Protein AF-A0A9J6C4V5-F1 (afdb_monomer)

Foldseek 3Di:
DDDDDDDDPVVPPVVPPPPPPPPPPCDDQDAPQVVVLVCVLQVPPVLVVLCCVLVVVLFDQADPVSLVSNLVNVVSSVVSVCVNCVPHHDPVVCVVVCVVCVVVVVVNCCCVPPVVSVVVCNVCSVVCVVCSVVSSVQSVVVVVVVVCVSVDDPVRCVPDVDDDNPDGDD

Organism: Polypedilum vanderplanki (NCBI:txid319348)

Solvent-accessible surface area (backbone atoms only — not comparable to full-atom values): 10507 Å² total; per-residue (Å²): 137,90,79,85,81,78,77,74,80,66,77,74,62,69,81,70,78,68,84,74,70,76,82,75,76,88,70,82,87,60,70,98,39,71,66,61,49,53,55,62,66,36,61,52,68,68,51,34,50,47,36,48,55,48,62,67,61,48,61,77,68,68,49,71,69,43,43,54,50,41,41,58,44,48,54,50,51,50,51,47,48,50,58,46,44,70,75,63,45,55,74,68,59,46,57,60,52,45,66,71,49,45,64,57,52,54,50,49,52,36,55,68,70,33,68,69,53,34,52,52,49,57,71,49,38,73,66,48,67,80,44,45,64,62,49,33,52,42,52,52,51,50,50,53,54,53,55,53,59,69,70,51,50,79,81,60,55,76,78,66,83,77,87,84,87,86,82,79,83,128

Sequence (170 aa):
MHNKFIAPIWISFISVLTQGLGEKTNIEIVCGHADKLFERCFSNSDLHNASKIYLSQRKIPYNNEDIVGHCRVFERGLQCYNEYTETCMGAMDKRLINGEVEPAKNFYSMLCKDDKFKEDYLTHRNCFRHIEKDFEECTKHYQQVIESEFTRTEREKKSNINVQYMHFCW

Structure (mmCIF, N/CA/C/O backbone):
data_AF-A0A9J6C4V5-F1
#
_entry.id   AF-A0A9J6C4V5-F1
#
loop_
_atom_site.group_PDB
_atom_site.id
_atom_site.type_symbol
_atom_site.label_atom_id
_atom_site.label_alt_id
_atom_site.label_comp_id
_atom_site.label_asym_id
_atom_site.label_entity_id
_atom_site.label_seq_id
_atom_site.pdbx_PDB_ins_code
_atom_site.Cartn_x
_atom_site.Cartn_y
_atom_site.Cartn_z
_atom_site.occupancy
_atom_site.B_iso_or_equiv
_atom_site.auth_seq_id
_atom_site.auth_comp_id
_atom_site.auth_asym_id
_atom_site.auth_atom_id
_atom_site.pdbx_PDB_model_num
ATOM 1 N N . MET A 1 1 ? -53.223 -24.743 -42.467 1.00 37.06 1 MET A N 1
ATOM 2 C CA . MET A 1 1 ? -52.311 -25.351 -41.477 1.00 37.06 1 MET A CA 1
ATOM 3 C C . MET A 1 1 ? -51.413 -24.253 -40.938 1.00 37.06 1 MET A C 1
ATOM 5 O O . MET A 1 1 ? -50.545 -23.766 -41.647 1.00 37.06 1 MET A O 1
ATOM 9 N N . HIS A 1 2 ? -51.731 -23.777 -39.737 1.00 33.00 2 HIS A N 1
ATOM 10 C CA . HIS A 1 2 ? -50.945 -22.794 -39.000 1.00 33.00 2 HIS A CA 1
ATOM 11 C C . HIS A 1 2 ? -49.715 -23.479 -38.405 1.00 33.00 2 HIS A C 1
ATOM 13 O O . HIS A 1 2 ? -49.880 -24.467 -37.700 1.00 33.00 2 HIS A O 1
ATOM 19 N N . ASN A 1 3 ? -48.524 -22.915 -38.601 1.00 30.69 3 ASN A N 1
ATOM 20 C CA . ASN A 1 3 ? -47.415 -23.133 -37.679 1.00 30.69 3 ASN A CA 1
ATOM 21 C C . ASN A 1 3 ? -46.775 -21.783 -37.353 1.00 30.69 3 ASN A C 1
ATOM 23 O O . ASN A 1 3 ? -46.058 -21.192 -38.155 1.00 30.69 3 ASN A O 1
ATOM 27 N N . LYS A 1 4 ? -47.119 -21.278 -36.166 1.00 34.94 4 LYS A N 1
ATOM 28 C CA . LYS A 1 4 ? -46.473 -20.139 -35.520 1.00 34.94 4 LYS A CA 1
ATOM 29 C C . LYS A 1 4 ? -45.130 -20.633 -34.982 1.00 34.94 4 LYS A C 1
ATOM 31 O O . LYS A 1 4 ? -45.119 -21.390 -34.017 1.00 34.94 4 LYS A O 1
ATOM 36 N N . PHE A 1 5 ? -44.016 -20.211 -35.574 1.00 33.41 5 PHE A N 1
ATOM 37 C CA . PHE A 1 5 ? -42.724 -20.300 -34.897 1.00 33.41 5 PHE A CA 1
ATOM 38 C C . PHE A 1 5 ? -42.598 -19.090 -33.972 1.00 33.41 5 PHE A C 1
ATOM 40 O O . PHE A 1 5 ? -42.434 -17.954 -34.409 1.00 33.41 5 PHE A O 1
ATOM 47 N N . ILE A 1 6 ? -42.765 -19.352 -32.680 1.00 41.72 6 ILE A N 1
ATOM 48 C CA . ILE A 1 6 ? -42.475 -18.420 -31.596 1.00 41.72 6 ILE A CA 1
ATOM 49 C C . ILE A 1 6 ? -40.954 -18.245 -31.579 1.00 41.72 6 ILE A C 1
ATOM 51 O O . ILE A 1 6 ? -40.224 -19.194 -31.301 1.00 41.72 6 ILE A O 1
ATOM 55 N N . ALA A 1 7 ? -40.473 -17.051 -31.922 1.00 32.72 7 ALA A N 1
ATOM 56 C CA . ALA A 1 7 ? -39.068 -16.698 -31.772 1.00 32.72 7 ALA A CA 1
ATOM 57 C C . ALA A 1 7 ? -38.718 -16.667 -30.269 1.00 32.72 7 ALA A C 1
ATOM 59 O O . ALA A 1 7 ? -39.408 -15.981 -29.509 1.00 32.72 7 ALA A O 1
ATOM 60 N N . PRO A 1 8 ? -37.692 -17.397 -29.796 1.00 41.88 8 PRO A N 1
ATOM 61 C CA . PRO A 1 8 ? -37.308 -17.347 -28.395 1.00 41.88 8 PRO A CA 1
ATOM 62 C C . PRO A 1 8 ? -36.672 -15.986 -28.079 1.00 41.88 8 PRO A C 1
ATOM 64 O O . PRO A 1 8 ? -35.651 -15.608 -28.645 1.00 41.88 8 PRO A O 1
ATOM 67 N N . ILE A 1 9 ? -37.263 -15.288 -27.107 1.00 44.25 9 ILE A N 1
ATOM 68 C CA . ILE A 1 9 ? -36.871 -13.992 -26.506 1.00 44.25 9 ILE A CA 1
ATOM 69 C C . ILE A 1 9 ? -35.462 -14.021 -25.847 1.00 44.25 9 ILE A C 1
ATOM 71 O O . ILE A 1 9 ? -35.018 -13.081 -25.198 1.00 44.25 9 ILE A O 1
ATOM 75 N N . TRP A 1 10 ? -34.687 -15.083 -26.057 1.00 38.72 10 TRP A N 1
ATOM 76 C CA . TRP A 1 10 ? -33.398 -15.323 -25.409 1.00 38.72 10 TRP A CA 1
ATOM 77 C C . TRP A 1 10 ? -32.208 -14.635 -26.095 1.00 38.72 10 TRP A C 1
ATOM 79 O O . TRP A 1 10 ? -31.127 -14.580 -25.515 1.00 38.72 10 TRP A O 1
ATOM 89 N N . ILE A 1 11 ? -32.388 -14.049 -27.285 1.00 46.25 11 ILE A N 1
ATOM 90 C CA . ILE A 1 11 ? -31.307 -13.315 -27.974 1.00 46.25 11 ILE A CA 1
ATOM 91 C C . ILE A 1 11 ? -31.051 -11.933 -27.330 1.00 46.25 11 ILE A C 1
ATOM 93 O O . ILE A 1 11 ? -29.978 -11.364 -27.499 1.00 46.25 11 ILE A O 1
ATOM 97 N N . SER A 1 12 ? -31.963 -11.422 -26.495 1.00 45.06 12 SER A N 1
ATOM 98 C CA . SER A 1 12 ? -31.811 -10.110 -25.841 1.00 45.06 12 SER A CA 1
ATOM 99 C C . SER A 1 12 ? -31.127 -10.136 -24.463 1.00 45.06 12 SER A C 1
ATOM 101 O O . SER A 1 12 ? -30.977 -9.079 -23.858 1.00 45.06 12 SER A O 1
ATOM 103 N N . PHE A 1 13 ? -30.679 -11.295 -23.961 1.00 45.06 13 PHE A N 1
ATOM 104 C CA . PHE A 1 13 ? -30.027 -11.400 -22.639 1.00 45.06 13 PHE A CA 1
ATOM 105 C C . PHE A 1 13 ? -28.495 -11.525 -22.672 1.00 45.06 13 PHE A C 1
ATOM 107 O O . PHE A 1 13 ? -27.851 -11.363 -21.638 1.00 45.06 13 PHE A O 1
ATOM 114 N N . ILE A 1 14 ? -27.879 -11.740 -23.841 1.00 48.69 14 ILE A N 1
ATOM 115 C CA . ILE A 1 14 ? -26.409 -11.851 -23.951 1.00 48.69 14 ILE A CA 1
ATOM 116 C C . ILE A 1 14 ? -25.730 -10.472 -24.080 1.00 48.69 14 ILE A C 1
ATOM 118 O O . ILE A 1 14 ? -24.549 -10.335 -23.778 1.00 48.69 14 ILE A O 1
ATOM 122 N N . SER A 1 15 ? -26.467 -9.410 -24.416 1.00 42.78 15 SER A N 1
ATOM 123 C CA . SER A 1 15 ? -25.917 -8.049 -24.532 1.00 42.78 15 SER A CA 1
ATOM 124 C C . SER A 1 15 ? -25.849 -7.257 -23.215 1.00 42.78 15 SER A C 1
ATOM 126 O O . SER A 1 15 ? -25.416 -6.110 -23.237 1.00 42.78 15 SER A O 1
ATOM 128 N N . VAL A 1 16 ? -26.251 -7.836 -22.074 1.00 46.97 16 VAL A N 1
ATOM 129 C CA . VAL A 1 16 ? -26.262 -7.147 -20.761 1.00 46.97 16 VAL A CA 1
ATOM 130 C C . VAL A 1 16 ? -25.171 -7.658 -19.799 1.00 46.97 16 VAL A C 1
ATOM 132 O O . VAL A 1 16 ? -24.904 -7.023 -18.786 1.00 46.97 16 VAL A O 1
ATOM 135 N N . LEU A 1 17 ? -24.453 -8.742 -20.126 1.00 44.28 17 LEU A N 1
ATOM 136 C CA . LEU A 1 17 ? -23.406 -9.318 -19.257 1.00 44.28 17 LEU A CA 1
ATOM 137 C C . LEU A 1 17 ? -21.956 -9.034 -19.693 1.00 44.28 17 LEU A C 1
ATOM 139 O O . LEU A 1 17 ? -21.027 -9.566 -19.094 1.00 44.28 17 LEU A O 1
ATOM 143 N N . THR A 1 18 ? -21.729 -8.175 -20.690 1.00 41.72 18 THR A N 1
ATOM 144 C CA . THR A 1 18 ? -20.370 -7.769 -21.107 1.00 41.72 18 THR A CA 1
ATOM 145 C C . THR A 1 18 ? -19.965 -6.358 -20.677 1.00 41.72 18 THR A C 1
ATOM 147 O O . THR A 1 18 ? -18.811 -5.980 -20.867 1.00 41.72 18 THR A O 1
ATOM 150 N N . GLN A 1 19 ? -20.838 -5.593 -20.016 1.00 44.12 19 GLN A N 1
ATOM 151 C CA . GLN A 1 19 ? -20.459 -4.318 -19.391 1.00 44.12 19 GLN A CA 1
ATOM 152 C C . GLN A 1 19 ? -20.050 -4.547 -17.933 1.00 44.12 19 GLN A C 1
ATOM 154 O O . GLN A 1 19 ? -20.782 -4.263 -16.994 1.00 44.12 19 GLN A O 1
ATOM 159 N N . GLY A 1 20 ? -18.869 -5.130 -17.759 1.00 40.34 20 GLY A N 1
ATOM 160 C CA . GLY A 1 20 ? -18.276 -5.369 -16.441 1.00 40.34 20 GLY A CA 1
ATOM 161 C C . GLY A 1 20 ? -16.821 -5.830 -16.476 1.00 40.34 20 GLY A C 1
ATOM 162 O O . GLY A 1 20 ? -16.233 -6.076 -15.428 1.00 40.34 20 GLY A O 1
ATOM 163 N N . LEU A 1 21 ? -16.212 -5.933 -17.660 1.00 36.12 21 LEU A N 1
ATOM 164 C CA . LEU A 1 21 ? -14.766 -6.033 -17.769 1.00 36.12 21 LEU A CA 1
ATOM 165 C C . LEU A 1 21 ? -14.239 -4.608 -17.835 1.00 36.12 21 LEU A C 1
ATOM 167 O O . LEU A 1 21 ? -14.318 -3.959 -18.876 1.00 36.12 21 LEU A O 1
ATOM 171 N N . GLY A 1 22 ? -13.762 -4.125 -16.686 1.00 40.31 22 GLY A N 1
ATOM 172 C CA . GLY A 1 22 ? -12.996 -2.893 -16.605 1.00 40.31 22 GLY A CA 1
ATOM 173 C C . GLY A 1 22 ? -11.987 -2.849 -17.744 1.00 40.31 22 GLY A C 1
ATOM 174 O O . GLY A 1 22 ? -11.271 -3.821 -17.997 1.00 40.31 22 GLY A O 1
ATOM 175 N N . GLU A 1 23 ? -12.002 -1.736 -18.460 1.00 35.53 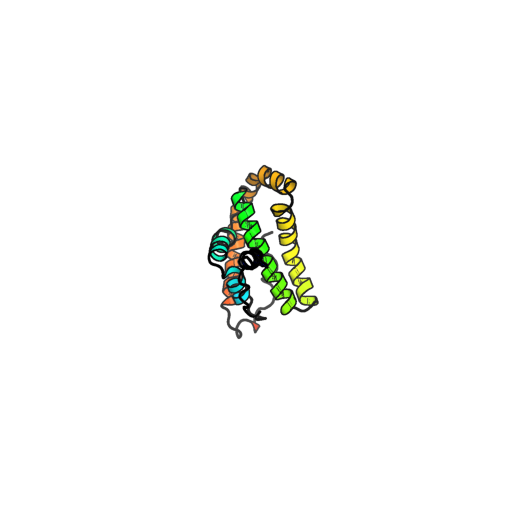23 GLU A N 1
ATOM 176 C CA . GLU A 1 23 ? -11.097 -1.421 -19.548 1.00 35.53 23 GLU A CA 1
ATOM 177 C C . GLU A 1 23 ? -9.656 -1.602 -19.051 1.00 35.53 23 GLU A C 1
ATOM 179 O O . GLU A 1 23 ? -9.102 -0.756 -18.350 1.00 35.53 23 GLU A O 1
ATOM 184 N N . LYS A 1 24 ? -9.053 -2.761 -19.352 1.00 44.41 24 LYS A N 1
ATOM 185 C CA . LYS A 1 24 ? -7.610 -2.950 -19.222 1.00 44.41 24 LYS A CA 1
ATOM 186 C C . LYS A 1 24 ? -6.989 -2.051 -20.277 1.00 44.41 24 LYS A C 1
ATOM 188 O O . LYS A 1 24 ? -6.824 -2.458 -21.425 1.00 44.41 24 LYS A O 1
ATOM 193 N N . THR A 1 25 ? -6.671 -0.824 -19.890 1.00 46.06 25 THR A N 1
ATOM 194 C CA . THR A 1 25 ? -5.788 0.036 -20.662 1.00 46.06 25 THR A CA 1
ATOM 195 C C . THR A 1 25 ? -4.481 -0.735 -20.845 1.00 46.06 25 THR A C 1
ATOM 197 O O . THR A 1 25 ? -3.741 -1.000 -19.898 1.00 46.06 25 THR A O 1
ATOM 200 N N . ASN A 1 26 ? -4.245 -1.219 -22.065 1.00 52.28 26 ASN A N 1
ATOM 201 C CA . ASN A 1 26 ? -3.046 -1.967 -22.423 1.00 52.28 26 ASN A CA 1
ATOM 202 C C . ASN A 1 26 ? -1.888 -0.967 -22.550 1.00 52.28 26 ASN A C 1
ATOM 204 O O . ASN A 1 26 ? -1.518 -0.553 -23.644 1.00 52.28 26 ASN A O 1
ATOM 208 N N . ILE A 1 27 ? -1.418 -0.474 -21.404 1.00 64.00 27 ILE A N 1
ATOM 209 C CA . ILE A 1 27 ? -0.299 0.458 -21.303 1.00 64.00 27 ILE A CA 1
ATOM 210 C C . ILE A 1 27 ? 0.956 -0.374 -21.036 1.00 64.00 27 ILE A C 1
ATOM 212 O O . ILE A 1 27 ? 1.100 -0.981 -19.970 1.00 64.00 27 ILE A O 1
ATOM 216 N N . GLU A 1 28 ? 1.854 -0.391 -22.018 1.00 78.88 28 GLU A N 1
ATOM 217 C CA . GLU A 1 28 ? 3.097 -1.166 -22.040 1.00 78.88 28 GLU A CA 1
ATOM 218 C C . GLU A 1 28 ? 3.961 -0.952 -20.778 1.00 78.88 28 GLU A C 1
ATOM 220 O O . GLU A 1 28 ? 4.058 0.155 -20.242 1.00 78.88 28 GLU A O 1
ATOM 225 N N . ILE A 1 29 ? 4.572 -2.029 -20.265 1.00 83.06 29 ILE A N 1
ATOM 226 C CA . ILE A 1 29 ? 5.510 -1.973 -19.133 1.00 83.06 29 ILE A CA 1
ATOM 227 C C . ILE A 1 29 ? 6.867 -1.482 -19.647 1.00 83.06 29 ILE A C 1
ATOM 229 O O . ILE A 1 29 ? 7.530 -2.187 -20.399 1.00 83.06 29 ILE A O 1
ATOM 233 N N . VAL A 1 30 ? 7.307 -0.303 -19.198 1.00 83.25 30 VAL A N 1
ATOM 234 C CA . VAL A 1 30 ? 8.623 0.250 -19.553 1.00 83.25 30 VAL A CA 1
ATOM 235 C C . VAL A 1 30 ? 9.633 -0.039 -18.439 1.00 83.25 30 VAL A C 1
ATOM 237 O O . VAL A 1 30 ? 9.562 0.544 -17.358 1.00 83.25 30 VAL A O 1
ATOM 240 N N . CYS A 1 31 ? 10.587 -0.934 -18.696 1.00 84.38 31 CYS A N 1
ATOM 241 C CA . CYS A 1 31 ? 11.633 -1.283 -17.732 1.00 84.38 31 CYS A CA 1
ATOM 242 C C . CYS A 1 31 ? 12.633 -0.135 -17.513 1.00 84.38 31 CYS A C 1
ATOM 244 O O . CYS A 1 31 ? 12.921 0.634 -18.427 1.00 84.38 31 CYS A O 1
ATOM 246 N N . GLY A 1 32 ? 13.169 -0.017 -16.294 1.00 78.12 32 GLY A N 1
ATOM 247 C CA . GLY A 1 32 ? 14.131 1.035 -15.922 1.00 78.12 32 GLY A CA 1
ATOM 248 C C . GLY A 1 32 ? 13.505 2.402 -15.607 1.00 78.12 32 GLY A C 1
ATOM 249 O O . GLY A 1 32 ? 14.223 3.312 -15.201 1.00 78.12 32 GLY A O 1
ATOM 250 N N . HIS A 1 33 ? 12.180 2.526 -15.738 1.00 75.81 33 HIS A N 1
ATOM 251 C CA . HIS A 1 33 ? 11.403 3.743 -15.488 1.00 75.81 33 HIS A CA 1
ATOM 252 C C . HIS A 1 33 ? 10.319 3.490 -14.429 1.00 75.81 33 HIS A C 1
ATOM 254 O O . HIS A 1 33 ? 9.134 3.338 -14.737 1.00 75.81 33 HIS A O 1
ATOM 260 N N . ALA A 1 34 ? 10.732 3.389 -13.163 1.00 72.56 34 ALA A N 1
ATOM 261 C CA . ALA A 1 34 ? 9.814 3.159 -12.044 1.00 72.56 34 ALA A CA 1
ATOM 262 C C . ALA A 1 34 ? 8.882 4.361 -11.768 1.00 72.56 34 ALA A C 1
ATOM 264 O O . ALA A 1 34 ? 7.791 4.178 -11.235 1.00 72.56 34 ALA A O 1
ATOM 265 N N . ASP A 1 35 ? 9.259 5.564 -12.200 1.00 72.31 35 ASP A N 1
ATOM 266 C CA . ASP A 1 35 ? 8.415 6.763 -12.230 1.00 72.31 35 ASP A CA 1
ATOM 267 C C . ASP A 1 35 ? 7.134 6.529 -13.052 1.00 72.31 35 ASP A C 1
ATOM 269 O O . AS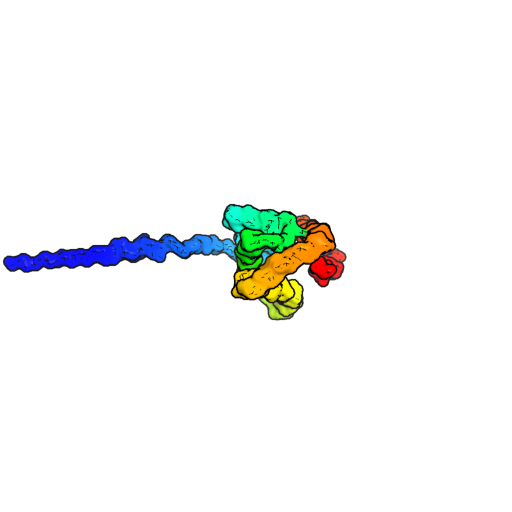P A 1 35 ? 6.018 6.755 -12.578 1.00 72.31 35 ASP A O 1
ATOM 273 N N . LYS A 1 36 ? 7.282 5.935 -14.243 1.00 77.56 36 LYS A N 1
ATOM 274 C CA . LYS A 1 36 ? 6.159 5.604 -15.134 1.00 77.56 36 LYS A CA 1
ATOM 275 C C . LYS A 1 36 ? 5.282 4.478 -14.593 1.00 77.56 36 LYS A C 1
ATOM 277 O O . LYS A 1 36 ? 4.110 4.372 -14.960 1.00 77.56 36 LYS A O 1
ATOM 282 N N . LEU A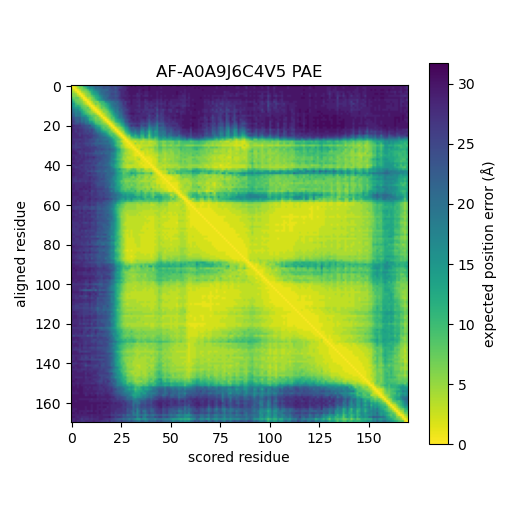 1 37 ? 5.826 3.628 -13.716 1.00 79.94 37 LEU A N 1
ATOM 283 C CA . LEU A 1 37 ? 5.051 2.575 -13.065 1.00 79.94 37 LEU A CA 1
ATOM 284 C C . LEU A 1 37 ? 3.977 3.173 -12.154 1.00 79.94 37 LEU A C 1
ATOM 286 O O . LEU A 1 37 ? 2.836 2.713 -12.208 1.00 79.94 37 LEU A O 1
ATOM 290 N N . PHE A 1 38 ? 4.320 4.186 -11.352 1.00 75.81 38 PHE A N 1
ATOM 291 C CA . PHE A 1 38 ? 3.381 4.814 -10.421 1.00 75.81 38 PHE A CA 1
ATOM 292 C C . PHE A 1 38 ? 2.242 5.521 -11.162 1.00 75.81 38 PHE A C 1
ATOM 294 O O . PHE A 1 38 ? 1.072 5.239 -10.895 1.00 75.81 38 PHE A O 1
ATOM 301 N N . GLU A 1 39 ? 2.574 6.368 -12.142 1.00 77.25 39 GLU A N 1
ATOM 302 C CA . GLU A 1 39 ? 1.587 7.085 -12.963 1.00 77.25 39 GLU A CA 1
ATOM 303 C C . GLU A 1 39 ? 0.603 6.125 -13.629 1.00 77.25 39 GLU A C 1
ATOM 305 O O . GLU A 1 39 ? -0.611 6.314 -13.574 1.00 77.25 39 GLU A O 1
ATOM 310 N N . ARG A 1 40 ? 1.118 5.036 -14.206 1.00 82.31 40 ARG A N 1
ATOM 311 C CA . ARG A 1 40 ? 0.281 4.017 -14.833 1.00 82.31 40 ARG A CA 1
ATOM 312 C C . ARG A 1 40 ? -0.581 3.281 -13.814 1.00 82.31 40 ARG A C 1
ATOM 314 O O . ARG A 1 40 ? -1.768 3.051 -14.063 1.00 82.31 40 ARG A O 1
ATOM 321 N N . CYS A 1 41 ? 0.006 2.891 -12.685 1.00 84.38 41 CYS A N 1
ATOM 322 C CA . CYS A 1 41 ? -0.673 2.093 -11.672 1.00 84.38 41 CYS A CA 1
ATOM 323 C C . CYS A 1 41 ? -1.896 2.815 -11.094 1.00 84.38 41 CYS A C 1
ATOM 325 O O . CYS A 1 41 ? -2.946 2.192 -10.894 1.00 84.38 41 CYS A O 1
ATOM 327 N N . PHE A 1 42 ? -1.768 4.132 -10.920 1.00 83.69 42 PHE A N 1
ATOM 328 C CA . PHE A 1 42 ? -2.776 5.025 -10.355 1.00 83.69 42 PHE A CA 1
ATOM 329 C C . PHE A 1 42 ? -3.300 6.036 -11.387 1.00 83.69 42 PHE A C 1
ATOM 331 O O . PHE A 1 42 ? -3.575 7.181 -11.050 1.00 83.69 42 PHE A O 1
ATOM 338 N N . SER A 1 43 ? -3.440 5.617 -12.648 1.00 78.50 43 SER A N 1
ATOM 339 C CA . SER A 1 43 ? -3.927 6.466 -13.752 1.00 78.50 43 SER A CA 1
ATOM 340 C C . SER A 1 43 ? -5.434 6.758 -13.693 1.00 78.50 43 SER A C 1
ATOM 342 O O . SER A 1 43 ? -5.894 7.764 -14.228 1.00 78.50 43 SER A O 1
ATOM 344 N N . ASN A 1 44 ? -6.219 5.903 -13.028 1.00 79.56 44 ASN A N 1
ATOM 345 C CA . ASN A 1 44 ? -7.637 6.153 -12.760 1.00 79.56 44 ASN A CA 1
ATOM 346 C C . ASN A 1 44 ? -7.777 7.254 -11.694 1.00 79.56 44 ASN A C 1
ATOM 348 O O . ASN A 1 44 ? -7.202 7.123 -10.616 1.00 79.56 44 ASN A O 1
ATOM 352 N N . SER A 1 45 ? -8.576 8.292 -11.964 1.00 71.75 45 SER A N 1
ATOM 353 C CA . SER A 1 45 ? -8.741 9.459 -11.084 1.00 71.75 45 SER A CA 1
ATOM 354 C C . SER A 1 45 ? -9.143 9.111 -9.650 1.00 71.75 45 SER A C 1
ATOM 356 O O . SER A 1 45 ? -8.648 9.733 -8.714 1.00 71.75 45 SER A O 1
ATOM 358 N N . ASP A 1 46 ? -9.988 8.100 -9.444 1.00 78.12 46 ASP A N 1
ATOM 359 C CA . ASP A 1 46 ? -10.437 7.700 -8.107 1.00 78.12 46 ASP A CA 1
ATOM 360 C C . ASP A 1 46 ? -9.317 7.014 -7.328 1.00 78.12 46 ASP A C 1
ATOM 362 O O . ASP A 1 46 ? -9.131 7.269 -6.140 1.00 78.12 46 ASP A O 1
ATOM 366 N N . LEU A 1 47 ? -8.540 6.164 -8.002 1.00 78.12 47 LEU A N 1
ATOM 367 C CA . LEU A 1 47 ? -7.372 5.510 -7.412 1.00 78.12 47 LEU A CA 1
ATOM 368 C C . LEU A 1 47 ? -6.213 6.487 -7.212 1.00 78.12 47 LEU A C 1
ATOM 370 O O . LEU A 1 47 ? -5.500 6.353 -6.226 1.00 78.12 47 LEU A O 1
ATOM 374 N N . HIS A 1 48 ? -6.058 7.475 -8.093 1.00 78.75 48 HIS A N 1
ATOM 375 C CA . HIS A 1 48 ? -5.090 8.559 -7.954 1.00 78.75 48 HIS A CA 1
ATOM 376 C C . HIS A 1 48 ? -5.402 9.442 -6.741 1.00 78.75 48 HIS A C 1
ATOM 378 O O . HIS A 1 48 ? -4.536 9.775 -5.932 1.00 78.75 48 HIS A O 1
ATOM 384 N N . ASN A 1 49 ? -6.673 9.810 -6.583 1.00 79.50 49 ASN A N 1
ATOM 385 C CA . ASN A 1 49 ? -7.119 10.589 -5.437 1.00 79.50 49 ASN A CA 1
ATOM 386 C C . ASN A 1 49 ? -6.998 9.768 -4.149 1.00 79.50 49 ASN A C 1
ATOM 388 O O . ASN A 1 49 ? -6.478 10.271 -3.156 1.00 79.50 49 ASN A O 1
ATOM 392 N N . ALA A 1 50 ? -7.389 8.490 -4.175 1.00 79.25 50 ALA A N 1
ATOM 393 C CA . ALA A 1 50 ? -7.210 7.586 -3.044 1.00 79.25 50 ALA A CA 1
ATOM 394 C C . ALA A 1 50 ? -5.728 7.387 -2.694 1.00 79.25 50 ALA A C 1
ATOM 396 O O . ALA A 1 50 ? -5.378 7.438 -1.521 1.00 79.25 50 ALA A O 1
ATOM 397 N N . SER A 1 51 ? -4.831 7.228 -3.672 1.00 77.81 51 SER A N 1
ATOM 398 C CA . SER A 1 51 ? -3.395 7.109 -3.403 1.00 77.81 51 SER A CA 1
ATOM 399 C C . SER A 1 51 ? -2.838 8.386 -2.784 1.00 77.81 51 SER A C 1
ATOM 401 O O . SER A 1 51 ? -2.066 8.319 -1.832 1.00 77.81 51 SER A O 1
ATOM 403 N N . LYS A 1 52 ? -3.284 9.559 -3.242 1.00 76.25 52 LYS A N 1
ATOM 404 C CA . LYS A 1 52 ? -2.918 10.832 -2.616 1.00 76.25 52 LYS A CA 1
ATOM 405 C C . LYS A 1 52 ? -3.411 10.928 -1.171 1.00 76.25 52 LYS A C 1
ATOM 407 O O . LYS A 1 52 ? -2.695 11.443 -0.318 1.00 76.25 52 LYS A O 1
ATOM 412 N N . ILE A 1 53 ? -4.613 10.436 -0.887 1.00 76.50 53 ILE A N 1
ATOM 413 C CA . ILE A 1 53 ? -5.178 10.441 0.464 1.00 76.50 53 ILE A CA 1
ATOM 414 C C . ILE A 1 53 ? -4.423 9.453 1.359 1.00 76.50 53 ILE A C 1
ATOM 416 O O . ILE A 1 53 ? -3.883 9.854 2.378 1.00 76.50 53 ILE A O 1
ATOM 420 N N . TYR A 1 54 ? -4.303 8.189 0.968 1.00 75.00 54 TYR A N 1
ATOM 421 C CA . TYR A 1 54 ? -3.833 7.133 1.871 1.00 75.00 54 TYR A CA 1
ATOM 422 C C . TYR A 1 54 ? -2.314 6.899 1.837 1.00 75.00 54 TYR A C 1
ATOM 424 O O . TYR A 1 54 ? -1.739 6.483 2.836 1.00 75.00 54 TYR A O 1
ATOM 432 N N . LEU A 1 55 ? -1.623 7.205 0.733 1.00 67.75 55 LEU A N 1
ATOM 433 C CA . LEU A 1 55 ? -0.154 7.101 0.661 1.00 67.75 55 LEU A CA 1
ATOM 434 C C . LEU A 1 55 ? 0.532 8.449 0.886 1.00 67.75 55 LEU A C 1
ATOM 436 O O . LEU A 1 55 ? 1.534 8.524 1.597 1.00 67.75 55 LEU A O 1
ATOM 440 N N . SER A 1 56 ? 0.021 9.533 0.294 1.00 65.25 56 SER A N 1
ATOM 441 C CA . SER A 1 56 ? 0.698 10.837 0.381 1.00 65.25 56 SER A CA 1
ATOM 442 C C . SER A 1 56 ? 0.377 11.619 1.656 1.00 65.25 56 SER A C 1
ATOM 444 O O . SER A 1 56 ? 1.173 12.480 2.032 1.00 65.25 56 SER A O 1
ATOM 446 N N . GLN A 1 57 ? -0.730 11.329 2.356 1.00 64.38 57 GLN A N 1
ATOM 447 C CA . GLN A 1 57 ? -0.997 11.960 3.660 1.00 64.38 57 GLN A CA 1
ATOM 448 C C . GLN A 1 57 ? -0.221 11.316 4.811 1.00 64.38 57 GLN A C 1
ATOM 450 O O . GLN A 1 57 ? -0.198 11.905 5.884 1.00 64.38 57 GLN A O 1
ATOM 455 N N . ARG A 1 58 ? 0.473 10.189 4.575 1.00 68.31 58 ARG A N 1
ATOM 456 C CA . ARG A 1 58 ? 1.443 9.587 5.512 1.00 68.31 58 ARG A CA 1
ATOM 457 C C . ARG A 1 58 ? 0.853 9.243 6.884 1.00 68.31 58 ARG A C 1
ATOM 459 O O . ARG A 1 58 ? 1.567 9.247 7.878 1.00 68.31 58 ARG A O 1
ATOM 466 N N . LYS A 1 59 ? -0.443 8.932 6.932 1.00 78.75 59 LYS A N 1
ATOM 467 C CA . LYS A 1 59 ? -1.137 8.593 8.174 1.00 78.75 59 LYS A CA 1
ATOM 468 C C . LYS A 1 59 ? -1.177 7.092 8.384 1.00 78.75 59 LYS A C 1
ATOM 470 O O . LYS A 1 59 ? -1.364 6.327 7.439 1.00 78.75 59 LYS A O 1
ATOM 475 N N . ILE A 1 60 ? -1.023 6.686 9.636 1.00 87.25 60 ILE A N 1
ATOM 476 C CA . ILE A 1 60 ? -1.270 5.310 10.058 1.00 87.25 60 ILE A CA 1
ATOM 477 C C . ILE A 1 60 ? -2.796 5.101 10.069 1.00 87.25 60 ILE A C 1
ATOM 479 O O . ILE A 1 60 ? -3.500 5.957 10.611 1.00 87.25 60 ILE A O 1
ATOM 483 N N . PRO A 1 61 ? -3.335 4.005 9.493 1.00 90.75 61 PRO A N 1
ATOM 484 C CA . PRO A 1 61 ? -4.775 3.758 9.487 1.00 90.75 61 PRO A CA 1
ATOM 485 C C . PRO A 1 61 ? -5.345 3.792 10.906 1.00 90.75 61 PRO A C 1
ATOM 487 O O . PRO A 1 61 ? -4.896 3.032 11.763 1.00 90.75 61 PRO A O 1
ATOM 490 N N . TYR A 1 62 ? -6.327 4.649 11.175 1.00 90.69 62 TYR A N 1
ATOM 491 C CA . TYR A 1 62 ? -6.843 4.835 12.532 1.00 90.69 62 TYR A CA 1
ATOM 492 C C . TYR A 1 62 ? -8.213 4.182 12.730 1.00 90.69 62 TYR A C 1
ATOM 494 O O . TYR A 1 62 ? -8.537 3.714 13.821 1.00 90.69 62 TYR A O 1
ATOM 502 N N . ASN A 1 63 ? -9.031 4.122 11.684 1.00 92.94 63 ASN A N 1
ATOM 503 C CA . ASN A 1 63 ? -10.368 3.537 11.733 1.00 92.94 63 ASN A CA 1
ATOM 504 C C . ASN A 1 63 ? -10.621 2.585 10.545 1.00 92.94 63 ASN A C 1
ATOM 506 O O . ASN A 1 63 ? -9.768 2.399 9.680 1.00 92.94 63 ASN A O 1
ATOM 510 N N . ASN A 1 64 ? -11.800 1.958 10.510 1.00 94.69 64 ASN A N 1
ATOM 511 C CA . ASN A 1 64 ? -12.160 1.009 9.450 1.00 94.69 64 ASN A CA 1
ATOM 512 C C . ASN A 1 64 ? -12.157 1.627 8.044 1.00 94.69 64 ASN A C 1
ATOM 514 O O . ASN A 1 64 ? -11.761 0.957 7.095 1.00 94.69 64 ASN A O 1
ATOM 518 N N . GLU A 1 65 ? -12.592 2.878 7.900 1.00 92.62 65 GLU A N 1
ATOM 519 C CA . GLU A 1 65 ? -12.588 3.578 6.612 1.00 92.62 65 GLU A CA 1
ATOM 520 C C . GLU A 1 65 ? -11.153 3.782 6.116 1.00 92.62 65 GLU A C 1
ATOM 522 O O . GLU A 1 65 ? -10.856 3.487 4.955 1.00 92.62 65 GLU A O 1
ATOM 527 N N . ASP A 1 66 ? -10.241 4.170 7.014 1.00 91.75 66 ASP A N 1
ATOM 528 C CA . ASP A 1 66 ? -8.818 4.282 6.691 1.00 91.75 66 ASP A CA 1
ATOM 529 C C . ASP A 1 66 ? -8.244 2.928 6.263 1.00 91.75 66 ASP A C 1
ATOM 531 O O . ASP A 1 66 ? -7.571 2.840 5.238 1.00 91.75 66 ASP A O 1
ATOM 535 N N . ILE A 1 67 ? -8.537 1.854 7.008 1.00 93.56 67 ILE A N 1
ATOM 536 C CA . ILE A 1 67 ? -8.055 0.502 6.687 1.00 93.56 67 ILE A CA 1
ATOM 537 C C . ILE A 1 67 ? -8.510 0.096 5.284 1.00 93.56 67 ILE A C 1
ATOM 539 O O . ILE A 1 67 ? -7.684 -0.319 4.474 1.00 93.56 67 ILE A O 1
ATOM 543 N N . VAL A 1 68 ? -9.796 0.258 4.960 1.00 93.12 68 VAL A N 1
ATOM 544 C CA . VAL A 1 68 ? -10.330 -0.070 3.628 1.00 93.12 68 VAL A CA 1
ATOM 545 C C . VAL A 1 68 ? -9.629 0.742 2.537 1.00 93.12 68 VAL A C 1
ATOM 547 O O . VAL A 1 68 ? -9.243 0.186 1.504 1.00 93.12 68 VAL A O 1
ATOM 550 N N . GLY A 1 69 ? -9.422 2.039 2.769 1.00 90.69 69 GLY A N 1
ATOM 551 C CA . GLY A 1 69 ? -8.711 2.921 1.849 1.00 90.69 69 GLY A CA 1
ATOM 552 C C . GLY A 1 69 ? -7.268 2.489 1.593 1.00 90.69 69 GLY A C 1
ATOM 553 O O . GLY A 1 69 ? -6.859 2.321 0.440 1.00 90.69 69 GLY A O 1
ATOM 554 N N . HIS A 1 70 ? -6.516 2.235 2.664 1.00 91.31 70 HIS A N 1
ATOM 555 C CA . HIS A 1 70 ? -5.140 1.754 2.587 1.00 91.31 70 HIS A CA 1
ATOM 556 C C . HIS A 1 70 ? -5.044 0.389 1.902 1.00 91.31 70 HIS A C 1
ATOM 558 O O . HIS A 1 70 ? -4.201 0.215 1.025 1.00 91.31 70 HIS A O 1
ATOM 564 N N . CYS A 1 71 ? -5.928 -0.555 2.234 1.00 93.44 71 CYS A N 1
ATOM 565 C CA . CYS A 1 71 ? -5.974 -1.874 1.607 1.00 93.44 71 CYS A CA 1
ATOM 566 C C . CYS A 1 71 ? -6.199 -1.776 0.098 1.00 93.44 71 CYS A C 1
ATOM 568 O O . CYS A 1 71 ? -5.433 -2.348 -0.675 1.00 93.44 71 CYS A O 1
ATOM 570 N N . ARG A 1 72 ? -7.184 -0.981 -0.339 1.00 91.69 72 ARG A N 1
ATOM 571 C CA . ARG A 1 72 ? -7.478 -0.782 -1.766 1.00 91.69 72 ARG A CA 1
ATOM 572 C C . ARG A 1 72 ? -6.264 -0.252 -2.528 1.00 91.69 72 ARG A C 1
ATOM 574 O O . ARG A 1 72 ? -5.965 -0.713 -3.630 1.00 91.69 72 ARG A O 1
ATOM 581 N N . VAL A 1 73 ? -5.576 0.735 -1.959 1.00 89.06 73 VAL A N 1
ATOM 582 C CA . VAL A 1 73 ? -4.406 1.344 -2.594 1.00 89.06 73 VAL A CA 1
ATOM 583 C C . VAL A 1 73 ? -3.203 0.396 -2.573 1.00 89.06 73 VAL A C 1
ATOM 585 O O . VAL A 1 73 ? -2.519 0.266 -3.589 1.00 89.06 73 VAL A O 1
ATOM 588 N N . PHE A 1 74 ? -2.969 -0.299 -1.457 1.00 89.75 74 PHE A N 1
ATOM 589 C CA . PHE A 1 74 ? -1.876 -1.257 -1.316 1.00 89.75 74 PHE A CA 1
ATOM 590 C C . PHE A 1 74 ? -2.030 -2.444 -2.268 1.00 89.75 74 PHE A C 1
ATOM 592 O O . PHE A 1 74 ? -1.086 -2.776 -2.97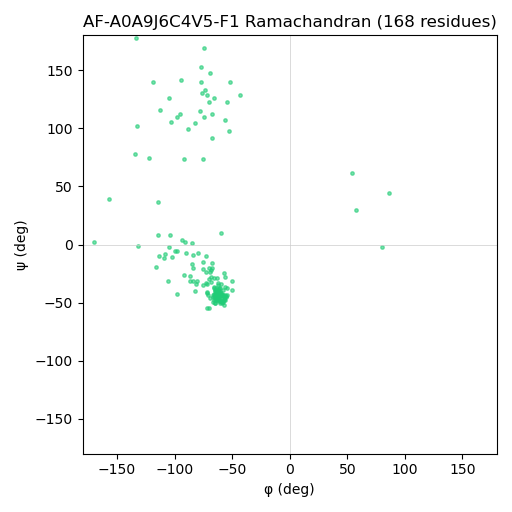7 1.00 89.75 74 PHE A O 1
ATOM 599 N N . GLU A 1 75 ? -3.215 -3.053 -2.348 1.00 91.38 75 GLU A N 1
ATOM 600 C CA . GLU A 1 75 ? -3.481 -4.171 -3.260 1.00 91.38 75 GLU A CA 1
ATOM 601 C C . GLU A 1 75 ? -3.260 -3.770 -4.720 1.00 91.38 75 GLU A C 1
ATOM 603 O O . GLU A 1 75 ? -2.630 -4.510 -5.481 1.00 91.38 75 GLU A O 1
ATOM 608 N N . ARG A 1 76 ? -3.699 -2.562 -5.101 1.00 91.19 76 ARG A N 1
ATOM 609 C CA . ARG A 1 76 ? -3.445 -2.028 -6.440 1.00 91.19 76 ARG A CA 1
ATOM 610 C C . ARG A 1 76 ? -1.951 -1.825 -6.695 1.00 91.19 76 ARG A C 1
ATOM 612 O O . ARG A 1 76 ? -1.453 -2.257 -7.734 1.00 91.19 76 ARG A O 1
ATOM 619 N N . GLY A 1 77 ? -1.240 -1.202 -5.757 1.00 87.31 77 GLY A N 1
ATOM 620 C CA . GLY A 1 77 ? 0.207 -0.999 -5.848 1.00 87.31 77 GLY A CA 1
ATOM 621 C C . GLY A 1 77 ? 0.973 -2.319 -5.954 1.00 87.31 77 GLY A C 1
ATOM 622 O O . GLY A 1 77 ? 1.846 -2.458 -6.809 1.00 87.31 77 GLY A O 1
ATOM 623 N N . LEU A 1 78 ? 0.592 -3.315 -5.151 1.00 89.69 78 LEU A N 1
ATOM 624 C CA . LEU A 1 78 ? 1.199 -4.64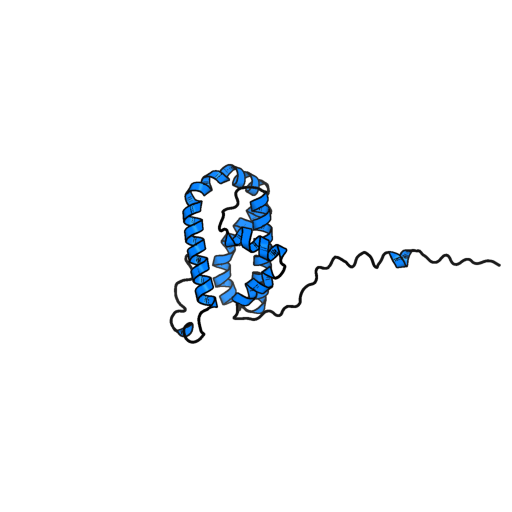3 -5.144 1.00 89.69 78 LEU A CA 1
ATOM 625 C C . LEU A 1 78 ? 0.968 -5.388 -6.463 1.00 89.69 78 LEU A C 1
ATOM 627 O O . LEU A 1 78 ? 1.883 -6.043 -6.958 1.00 89.69 78 LEU A O 1
ATOM 631 N N . GLN A 1 79 ? -0.217 -5.262 -7.066 1.00 91.00 79 GLN A N 1
ATOM 632 C CA . GLN A 1 79 ? -0.474 -5.815 -8.395 1.00 91.00 79 GLN A CA 1
ATOM 633 C C . GLN A 1 79 ? 0.494 -5.230 -9.434 1.00 91.00 79 GLN A C 1
ATOM 635 O O . GLN A 1 79 ? 1.145 -5.979 -10.160 1.00 91.00 79 GLN A O 1
ATOM 640 N N . CYS A 1 80 ? 0.634 -3.904 -9.481 1.00 88.75 80 CYS A N 1
ATOM 641 C CA . CYS A 1 80 ? 1.540 -3.242 -10.421 1.00 88.75 80 CYS A CA 1
ATOM 642 C C . CYS A 1 80 ? 3.010 -3.590 -10.161 1.00 88.75 80 CYS A C 1
ATOM 644 O O . CYS A 1 80 ? 3.780 -3.754 -11.108 1.00 88.75 80 CYS A O 1
ATOM 646 N N . TYR A 1 81 ? 3.398 -3.713 -8.888 1.00 87.12 81 TYR A N 1
ATOM 647 C CA . TYR A 1 81 ? 4.720 -4.184 -8.489 1.00 87.12 81 TYR A CA 1
ATOM 648 C C . TYR A 1 81 ? 4.987 -5.594 -9.030 1.00 87.12 81 TYR A C 1
ATOM 650 O O . TYR A 1 81 ? 6.009 -5.813 -9.679 1.00 87.12 81 TYR A O 1
ATOM 658 N N . ASN A 1 82 ? 4.060 -6.536 -8.833 1.00 89.19 82 ASN A N 1
ATOM 659 C CA . ASN A 1 82 ? 4.202 -7.903 -9.336 1.00 89.19 82 ASN A CA 1
ATOM 660 C C . ASN A 1 82 ? 4.331 -7.917 -10.867 1.00 89.19 82 ASN A C 1
ATOM 662 O O . ASN A 1 82 ? 5.293 -8.473 -11.382 1.00 89.19 82 ASN A O 1
ATOM 666 N N . GLU A 1 83 ? 3.452 -7.215 -11.591 1.00 89.81 83 GLU A N 1
ATOM 667 C CA . GLU A 1 83 ? 3.508 -7.123 -13.061 1.00 89.81 83 GLU A CA 1
ATOM 668 C C . GLU A 1 83 ? 4.852 -6.551 -13.558 1.00 89.81 83 GLU A C 1
ATOM 670 O O . GLU A 1 83 ? 5.454 -7.066 -14.507 1.00 89.81 83 GLU A O 1
ATOM 675 N N . TYR A 1 84 ? 5.355 -5.495 -12.905 1.00 86.94 84 TYR A N 1
ATOM 676 C CA . TYR A 1 84 ? 6.639 -4.884 -13.251 1.00 86.94 84 TYR A CA 1
ATOM 677 C C . TYR A 1 84 ? 7.813 -5.818 -12.964 1.00 86.94 84 TYR A C 1
ATOM 679 O O . TYR A 1 84 ? 8.666 -6.014 -13.827 1.00 86.94 84 TYR A O 1
ATOM 687 N N . THR A 1 85 ? 7.870 -6.407 -11.768 1.00 86.88 85 THR A N 1
ATOM 688 C CA . THR A 1 85 ? 8.969 -7.305 -11.400 1.00 86.88 85 THR A CA 1
ATOM 689 C C . THR A 1 85 ? 8.976 -8.552 -12.277 1.00 86.88 85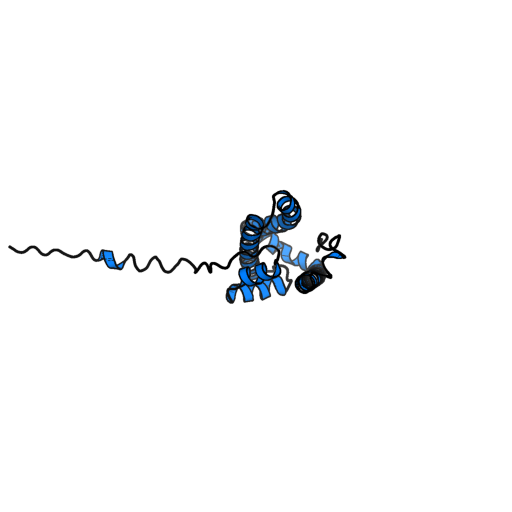 THR A C 1
ATOM 691 O O . THR A 1 85 ? 10.038 -8.955 -12.747 1.00 86.88 85 THR A O 1
ATOM 694 N N . GLU A 1 86 ? 7.815 -9.136 -12.576 1.00 89.75 86 GLU A N 1
ATOM 695 C CA . GLU A 1 86 ? 7.681 -10.278 -13.483 1.00 89.75 86 GLU A CA 1
ATOM 696 C C . GLU A 1 86 ? 8.262 -9.989 -14.865 1.00 89.75 86 GLU A C 1
ATOM 698 O O . GLU A 1 86 ? 9.007 -10.823 -15.381 1.00 89.75 86 GLU A O 1
ATOM 703 N N . THR A 1 87 ? 7.993 -8.797 -15.398 1.00 88.75 87 THR A N 1
ATOM 704 C CA . THR A 1 87 ? 8.384 -8.390 -16.754 1.00 88.75 87 THR A CA 1
ATOM 705 C C . THR A 1 87 ? 9.828 -7.898 -16.844 1.00 88.75 87 THR A C 1
ATOM 707 O O . THR A 1 87 ? 10.525 -8.204 -17.808 1.00 88.75 87 THR A O 1
ATOM 710 N N . CYS A 1 88 ? 10.289 -7.131 -15.855 1.00 85.50 88 CYS A N 1
ATOM 711 C CA . CYS A 1 88 ? 11.515 -6.340 -15.963 1.00 85.50 88 CYS A CA 1
ATOM 712 C C . CYS A 1 88 ? 12.691 -6.847 -15.125 1.00 85.50 88 CYS A C 1
ATOM 714 O O . CYS A 1 88 ? 13.798 -6.344 -15.302 1.00 85.50 88 CYS A O 1
ATOM 716 N N . MET A 1 89 ? 12.485 -7.790 -14.198 1.00 84.62 89 MET A N 1
ATOM 717 C CA . MET A 1 89 ? 13.526 -8.194 -13.244 1.00 84.62 89 MET A CA 1
ATOM 718 C C . MET A 1 89 ? 13.930 -9.664 -13.365 1.00 84.62 89 MET A C 1
ATOM 720 O O . MET A 1 89 ? 13.093 -10.566 -13.484 1.00 84.62 89 MET A O 1
ATOM 724 N N . GLY A 1 90 ? 15.239 -9.907 -13.248 1.00 81.50 90 GLY A N 1
ATOM 725 C CA . GLY A 1 90 ? 15.814 -11.243 -13.119 1.00 81.50 90 GLY A CA 1
ATOM 726 C C . GLY A 1 90 ? 15.594 -11.854 -11.729 1.00 81.50 90 GLY A C 1
ATOM 727 O O . GLY A 1 90 ? 15.193 -11.183 -10.780 1.00 81.50 90 GLY A O 1
ATOM 728 N N . ALA A 1 91 ? 15.875 -13.153 -11.585 1.00 78.69 91 ALA A N 1
ATOM 729 C CA . ALA A 1 91 ? 15.621 -13.894 -10.343 1.00 78.69 91 ALA A CA 1
ATOM 730 C C . ALA A 1 91 ? 16.416 -13.372 -9.126 1.00 78.69 91 ALA A C 1
ATOM 732 O O . ALA A 1 91 ? 15.900 -13.376 -8.009 1.00 78.69 91 ALA A O 1
ATOM 733 N N . MET A 1 92 ? 17.651 -12.907 -9.338 1.00 70.12 92 MET A N 1
ATOM 734 C CA . MET A 1 92 ? 18.491 -12.352 -8.269 1.00 70.12 92 MET A CA 1
ATOM 735 C C . MET A 1 92 ? 17.960 -11.007 -7.762 1.00 70.12 92 MET A C 1
ATOM 737 O O . MET A 1 92 ? 17.809 -10.835 -6.554 1.00 70.12 92 MET A O 1
ATOM 741 N N . ASP A 1 93 ? 17.596 -10.102 -8.672 1.00 75.12 93 ASP A N 1
ATOM 742 C CA . ASP A 1 93 ? 17.050 -8.783 -8.323 1.00 75.12 93 ASP A CA 1
ATOM 743 C C . ASP A 1 93 ? 15.701 -8.913 -7.607 1.00 75.12 93 ASP A C 1
ATOM 745 O O . ASP A 1 93 ? 15.462 -8.256 -6.594 1.00 75.12 93 ASP A O 1
ATOM 749 N N . LYS A 1 94 ? 14.854 -9.850 -8.062 1.00 77.56 94 LYS A N 1
ATOM 750 C CA . LYS A 1 94 ? 13.601 -10.204 -7.379 1.00 77.56 94 LYS A CA 1
ATOM 751 C C . LYS A 1 94 ? 13.848 -10.638 -5.940 1.00 77.56 94 LYS A C 1
ATOM 753 O O . LYS A 1 94 ? 13.152 -10.180 -5.045 1.00 77.56 94 LYS A O 1
ATOM 758 N N . ARG A 1 95 ? 14.835 -11.507 -5.692 1.00 77.38 95 ARG A N 1
ATOM 759 C CA . ARG A 1 95 ? 15.133 -11.990 -4.335 1.00 77.38 95 ARG A CA 1
ATOM 760 C C . ARG A 1 95 ? 15.570 -10.857 -3.406 1.00 77.38 95 ARG A C 1
ATOM 762 O O . ARG A 1 95 ? 15.154 -10.857 -2.252 1.00 77.38 95 ARG A O 1
ATOM 769 N N . LEU A 1 96 ? 16.386 -9.925 -3.899 1.00 74.00 96 LEU A N 1
ATOM 770 C CA . LEU A 1 96 ? 16.853 -8.784 -3.114 1.00 74.00 96 LEU A CA 1
ATOM 771 C C . LEU A 1 96 ? 15.689 -7.858 -2.737 1.00 74.00 96 LEU A C 1
ATOM 773 O O . LEU A 1 96 ? 15.502 -7.554 -1.567 1.00 74.00 96 LEU A O 1
ATOM 777 N N . ILE A 1 97 ? 14.871 -7.467 -3.716 1.00 76.25 97 ILE A N 1
ATOM 778 C CA . ILE A 1 97 ? 13.795 -6.488 -3.503 1.00 76.25 97 ILE A CA 1
ATOM 779 C C . ILE A 1 97 ? 12.612 -7.111 -2.752 1.00 76.25 97 ILE A C 1
ATOM 781 O O . ILE A 1 97 ? 11.999 -6.446 -1.922 1.00 76.25 97 ILE A O 1
ATOM 785 N N . ASN A 1 98 ? 12.306 -8.393 -2.977 1.00 78.38 98 ASN A N 1
ATOM 786 C CA . ASN A 1 98 ? 11.235 -9.073 -2.244 1.00 78.38 98 ASN A CA 1
ATOM 787 C C . ASN A 1 98 ? 11.495 -9.078 -0.732 1.00 78.38 98 ASN A C 1
ATOM 789 O O . ASN A 1 98 ? 10.541 -8.959 0.028 1.00 78.38 98 ASN A O 1
ATOM 793 N N . GLY A 1 99 ? 12.756 -9.161 -0.288 1.00 77.81 99 GLY A N 1
ATOM 794 C CA . GLY A 1 99 ? 13.094 -9.087 1.138 1.00 77.81 99 GLY A CA 1
ATOM 795 C C . GLY A 1 99 ? 12.584 -7.810 1.815 1.00 77.81 99 GLY A C 1
ATOM 796 O O . GLY A 1 99 ? 12.103 -7.873 2.942 1.00 77.81 99 GLY A O 1
ATOM 797 N N . GLU A 1 100 ? 12.603 -6.687 1.096 1.00 79.25 100 GLU A N 1
ATOM 798 C CA . GLU A 1 100 ? 12.139 -5.384 1.587 1.00 79.25 100 GLU A CA 1
ATOM 799 C C . GLU A 1 100 ? 10.610 -5.233 1.507 1.00 79.25 100 GLU A C 1
ATOM 801 O O . GLU A 1 100 ? 9.993 -4.561 2.332 1.00 79.25 100 GLU A O 1
ATOM 806 N N . VAL A 1 101 ? 9.969 -5.867 0.519 1.00 82.75 101 VAL A N 1
ATOM 807 C CA . VAL A 1 101 ? 8.521 -5.731 0.270 1.00 82.75 101 VAL A CA 1
ATOM 808 C C . VAL A 1 101 ? 7.690 -6.723 1.101 1.00 82.75 101 VAL A C 1
ATOM 810 O O . VAL A 1 101 ? 6.535 -6.444 1.433 1.00 82.75 101 VAL A O 1
ATOM 813 N N . GLU A 1 102 ? 8.255 -7.874 1.474 1.00 86.75 102 GLU A N 1
ATOM 814 C CA . GLU A 1 102 ? 7.557 -8.923 2.232 1.00 86.75 102 GLU A CA 1
ATOM 815 C C . GLU A 1 102 ? 6.984 -8.467 3.588 1.00 86.75 102 GLU A C 1
ATOM 817 O O . GLU A 1 102 ? 5.827 -8.798 3.863 1.00 86.75 102 GLU A O 1
ATOM 822 N N . PRO A 1 103 ? 7.686 -7.680 4.430 1.00 86.75 103 PRO A N 1
ATOM 823 C CA . PRO A 1 103 ? 7.113 -7.178 5.679 1.00 86.75 103 PRO A CA 1
ATOM 824 C C . PRO A 1 103 ? 5.802 -6.409 5.466 1.00 86.75 103 PRO A C 1
ATOM 826 O O . PRO A 1 103 ? 4.808 -6.673 6.146 1.00 86.75 103 PRO A O 1
ATOM 829 N N . ALA A 1 104 ? 5.761 -5.527 4.461 1.00 88.00 104 ALA A N 1
ATOM 830 C CA . ALA A 1 104 ? 4.553 -4.787 4.111 1.00 88.00 104 ALA A CA 1
ATOM 831 C C . ALA A 1 104 ? 3.449 -5.719 3.585 1.00 88.00 104 ALA A C 1
ATOM 833 O O . ALA A 1 104 ? 2.295 -5.595 3.993 1.00 88.00 104 ALA A O 1
ATOM 834 N N . LYS A 1 105 ? 3.789 -6.692 2.726 1.00 91.88 105 LYS A N 1
ATOM 835 C CA . LYS A 1 105 ? 2.825 -7.683 2.207 1.00 91.88 105 LYS A CA 1
ATOM 836 C C . LYS A 1 105 ? 2.188 -8.499 3.324 1.00 91.88 105 LYS A C 1
ATOM 838 O O . LYS A 1 105 ? 0.973 -8.680 3.313 1.00 91.88 105 LYS A O 1
ATOM 843 N N . ASN A 1 106 ? 2.980 -8.956 4.289 1.00 93.25 106 ASN A N 1
ATOM 844 C CA . ASN A 1 106 ? 2.486 -9.733 5.421 1.00 93.25 106 ASN A CA 1
ATOM 845 C C . ASN A 1 106 ? 1.569 -8.897 6.313 1.00 93.25 106 ASN A C 1
ATOM 847 O O . ASN A 1 106 ? 0.456 -9.332 6.613 1.00 93.25 106 ASN A O 1
ATOM 851 N N . PHE A 1 107 ? 1.991 -7.678 6.661 1.00 92.62 107 PHE A N 1
ATOM 852 C CA . PHE A 1 107 ? 1.176 -6.762 7.455 1.00 92.62 107 PHE A CA 1
ATOM 853 C C . PHE A 1 107 ? -0.177 -6.482 6.791 1.00 92.62 107 PHE A C 1
ATOM 855 O O . PHE A 1 107 ? -1.217 -6.700 7.408 1.00 92.62 107 PHE A O 1
ATOM 862 N N . TYR A 1 108 ? -0.188 -6.074 5.519 1.00 93.56 108 TYR A N 1
ATOM 863 C CA . TYR A 1 108 ? -1.437 -5.788 4.811 1.00 93.56 108 TYR A CA 1
ATOM 864 C C . TYR A 1 108 ? -2.258 -7.048 4.521 1.00 93.56 108 TYR A C 1
ATOM 866 O O . TYR A 1 108 ? -3.483 -6.985 4.528 1.00 93.56 108 TYR A O 1
ATOM 874 N N . SER A 1 109 ? -1.637 -8.217 4.335 1.00 94.94 109 SER A N 1
ATOM 875 C CA . SER A 1 109 ? -2.391 -9.470 4.235 1.00 94.94 109 SER A CA 1
ATOM 876 C C . SER A 1 109 ? -3.174 -9.755 5.517 1.00 94.94 109 SER A C 1
ATOM 878 O O . SER A 1 109 ? -4.313 -10.204 5.427 1.00 94.94 109 SER A O 1
ATOM 880 N N . MET A 1 110 ? -2.599 -9.481 6.691 1.00 96.56 110 MET A N 1
ATOM 881 C CA . MET A 1 110 ? -3.303 -9.610 7.969 1.00 96.56 110 MET A CA 1
ATOM 882 C C . MET A 1 110 ? -4.342 -8.498 8.140 1.00 96.56 110 MET A C 1
ATOM 884 O O . MET A 1 110 ? -5.526 -8.784 8.284 1.00 96.56 110 MET A O 1
ATOM 888 N N . LEU A 1 111 ? -3.932 -7.232 8.030 1.00 95.31 111 LEU A N 1
ATOM 889 C CA . LEU A 1 111 ? -4.801 -6.073 8.257 1.00 95.31 111 LEU A CA 1
ATOM 890 C C . LEU A 1 111 ? -6.040 -6.062 7.347 1.00 95.31 111 LEU A C 1
ATOM 892 O O . LEU A 1 111 ? -7.134 -5.707 7.788 1.00 95.31 111 LEU A O 1
ATOM 896 N N . CYS A 1 112 ? -5.883 -6.457 6.082 1.00 95.69 112 CYS A N 1
ATOM 897 C CA . CYS A 1 112 ? -6.959 -6.393 5.097 1.00 95.69 112 CYS A CA 1
ATOM 898 C C . CYS A 1 112 ? -7.866 -7.629 5.102 1.00 95.69 112 CYS A C 1
ATOM 900 O O . CYS A 1 112 ? -9.052 -7.495 4.793 1.00 95.69 112 CYS A O 1
ATOM 902 N N . LYS A 1 113 ? -7.340 -8.819 5.435 1.00 96.06 113 LYS A N 1
ATOM 903 C CA . LYS A 1 113 ? -8.045 -10.101 5.227 1.00 96.06 113 LYS A CA 1
ATOM 904 C C . LYS A 1 113 ? -8.373 -10.867 6.506 1.00 96.06 113 LYS A C 1
ATOM 906 O O . LYS A 1 113 ? -9.238 -11.735 6.458 1.00 96.06 113 LYS A O 1
ATOM 911 N N . ASP A 1 114 ? -7.699 -10.584 7.617 1.00 97.38 114 ASP A N 1
ATOM 912 C CA . ASP A 1 114 ? -7.959 -11.220 8.908 1.00 97.38 114 ASP A CA 1
ATOM 913 C C . ASP A 1 114 ? -8.744 -10.254 9.804 1.00 97.38 114 ASP A C 1
ATOM 915 O O . ASP A 1 114 ? -8.207 -9.281 10.338 1.00 97.38 114 ASP A O 1
ATOM 919 N N . ASP A 1 115 ? -10.040 -10.520 9.971 1.00 96.19 115 ASP A N 1
ATOM 920 C CA . ASP A 1 115 ? -10.918 -9.668 10.776 1.00 96.19 115 ASP A CA 1
ATOM 921 C C . ASP A 1 115 ? -10.547 -9.666 12.263 1.00 96.19 115 ASP A C 1
ATOM 923 O O . ASP A 1 115 ? -10.718 -8.643 12.926 1.00 96.19 115 ASP A O 1
ATOM 927 N N . LYS A 1 116 ? -9.970 -10.757 12.782 1.00 97.12 116 LYS A N 1
ATOM 928 C CA . LYS A 1 116 ? -9.510 -10.813 14.173 1.00 97.12 116 LYS A CA 1
ATOM 929 C C . LYS A 1 116 ? -8.281 -9.932 14.363 1.00 97.12 116 LYS A C 1
ATOM 931 O O . LYS A 1 116 ? -8.203 -9.191 15.339 1.00 97.12 116 LYS A O 1
ATOM 936 N N . PHE A 1 117 ? -7.335 -9.985 13.425 1.00 97.12 117 PHE A N 1
ATOM 937 C CA . PHE A 1 117 ? -6.182 -9.086 13.444 1.00 97.12 117 PHE A CA 1
ATOM 938 C C . PHE A 1 117 ? -6.615 -7.623 13.298 1.00 97.12 117 PHE A C 1
ATOM 940 O O . PHE A 1 117 ? -6.112 -6.755 14.004 1.00 97.12 117 PHE A O 1
ATOM 947 N N . LYS A 1 118 ? -7.579 -7.340 12.417 1.00 96.88 118 LYS A N 1
ATOM 948 C CA . LYS A 1 118 ? -8.141 -5.997 12.220 1.00 96.88 118 LYS A CA 1
ATOM 949 C C . LYS A 1 118 ? -8.796 -5.449 13.492 1.00 96.88 118 LYS A C 1
ATOM 951 O O . LYS A 1 118 ? -8.577 -4.290 13.841 1.00 96.88 118 LYS A O 1
ATOM 956 N N . GLU A 1 119 ? -9.572 -6.266 14.200 1.00 96.88 119 GLU A N 1
ATOM 957 C CA . GLU A 1 119 ? -10.182 -5.892 15.482 1.00 96.88 119 GLU A CA 1
ATOM 958 C C . GLU A 1 119 ? -9.123 -5.609 16.559 1.00 96.88 119 GLU A C 1
ATOM 960 O O . GLU A 1 119 ? -9.197 -4.594 17.261 1.00 96.88 119 GLU A O 1
ATOM 965 N N . ASP A 1 120 ? -8.102 -6.462 16.655 1.00 96.75 120 ASP A N 1
ATOM 966 C CA . ASP A 1 120 ? -6.992 -6.284 17.593 1.00 96.75 120 ASP A CA 1
ATOM 967 C C . ASP A 1 120 ? -6.172 -5.021 17.277 1.00 96.75 120 ASP A C 1
ATOM 969 O O . ASP A 1 120 ? -5.892 -4.208 18.161 1.00 96.75 120 ASP A O 1
ATOM 973 N N . TYR A 1 121 ? -5.879 -4.783 15.998 1.00 95.50 121 TYR A N 1
ATOM 974 C CA . TYR A 1 121 ? -5.239 -3.563 15.513 1.00 95.50 121 TYR A CA 1
ATOM 975 C C . TYR A 1 121 ? -6.029 -2.314 15.925 1.00 95.50 121 TYR A C 1
ATOM 977 O O . TYR A 1 121 ? -5.468 -1.364 16.477 1.00 95.50 121 TYR A O 1
ATOM 985 N N . LEU A 1 122 ? -7.351 -2.315 15.711 1.00 96.06 122 LEU A N 1
ATOM 986 C CA . LEU A 1 122 ? -8.214 -1.186 16.066 1.00 96.06 122 LEU A CA 1
ATOM 987 C C . LEU A 1 122 ? -8.333 -0.994 17.577 1.00 96.06 122 LEU A C 1
ATOM 989 O O . LEU A 1 122 ? -8.455 0.147 18.029 1.00 96.06 122 LEU A O 1
ATOM 993 N N . THR A 1 123 ? -8.273 -2.071 18.358 1.00 96.56 123 THR A N 1
ATOM 994 C CA . THR A 1 123 ? -8.203 -2.011 19.825 1.00 96.56 123 THR A CA 1
ATOM 995 C C . THR A 1 123 ? -6.953 -1.260 20.280 1.00 96.56 123 THR A C 1
ATOM 997 O O . THR A 1 123 ? -7.028 -0.387 21.147 1.00 96.56 123 THR A O 1
ATOM 10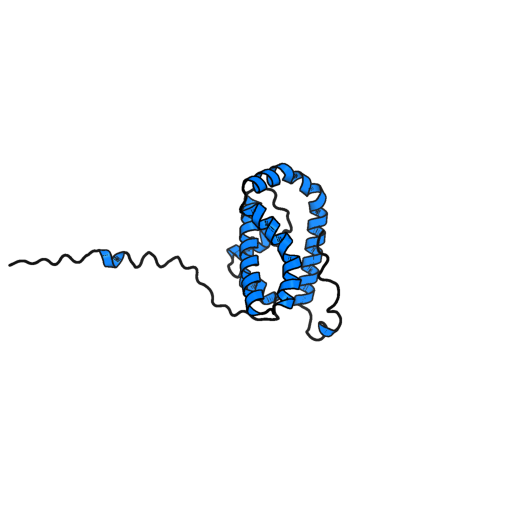00 N N . HIS A 1 124 ? -5.820 -1.527 19.632 1.00 95.06 124 HIS A N 1
ATOM 1001 C CA . HIS A 1 124 ? -4.520 -0.956 19.982 1.00 95.06 124 HIS A CA 1
ATOM 1002 C C . HIS A 1 124 ? -4.154 0.320 19.210 1.00 95.06 124 HIS A C 1
ATOM 1004 O O . HIS A 1 124 ? -3.079 0.877 19.427 1.00 95.06 124 HIS A O 1
ATOM 1010 N N . ARG A 1 125 ? -5.047 0.857 18.366 1.00 92.50 125 ARG A N 1
ATOM 1011 C CA . ARG A 1 125 ? -4.768 2.005 17.478 1.00 92.50 125 ARG A CA 1
ATOM 1012 C C . ARG A 1 125 ? -4.143 3.228 18.164 1.00 92.50 125 ARG A C 1
ATOM 1014 O O . ARG A 1 125 ? -3.358 3.952 17.565 1.00 92.50 125 ARG A O 1
ATOM 1021 N N . ASN A 1 126 ? -4.468 3.465 19.437 1.00 91.94 126 ASN A N 1
ATOM 1022 C CA . ASN A 1 126 ? -3.949 4.608 20.194 1.00 91.94 126 ASN A CA 1
ATOM 1023 C C . ASN A 1 126 ? -2.456 4.487 20.530 1.00 91.94 126 ASN A C 1
ATOM 1025 O O . ASN A 1 126 ? -1.818 5.508 20.790 1.00 91.94 126 ASN A O 1
ATOM 1029 N N . CYS A 1 127 ? -1.890 3.277 20.502 1.00 90.75 127 CYS A N 1
ATOM 1030 C CA . CYS A 1 127 ? -0.456 3.059 20.665 1.00 90.75 127 CYS A CA 1
ATOM 1031 C C . CYS A 1 127 ? 0.341 3.736 19.541 1.00 90.75 127 CYS A C 1
ATOM 1033 O O . CYS A 1 127 ? 1.418 4.271 19.798 1.00 90.75 127 CYS A O 1
ATOM 1035 N N . PHE A 1 128 ? -0.219 3.807 18.326 1.00 86.50 128 PHE A N 1
ATOM 1036 C CA . PHE A 1 128 ? 0.455 4.406 17.173 1.00 86.50 128 PHE A CA 1
ATOM 1037 C C . PHE A 1 128 ? 0.652 5.918 17.284 1.00 86.50 128 PHE A C 1
ATOM 1039 O O . PHE A 1 128 ? 1.571 6.450 16.673 1.00 86.50 128 PHE A O 1
ATOM 1046 N N . ARG A 1 129 ? -0.110 6.612 18.138 1.00 85.69 129 ARG A N 1
ATOM 1047 C CA . ARG A 1 129 ? 0.072 8.052 18.392 1.00 85.69 129 ARG A CA 1
ATOM 1048 C C . ARG A 1 129 ? 1.491 8.396 18.862 1.00 85.69 129 ARG A C 1
ATOM 1050 O O . ARG A 1 129 ? 1.956 9.511 18.656 1.00 85.69 129 ARG A O 1
ATOM 1057 N N . HIS A 1 130 ? 2.174 7.455 19.514 1.00 87.44 130 HIS A N 1
ATOM 1058 C CA . HIS A 1 130 ? 3.542 7.658 19.991 1.00 87.44 130 HIS A CA 1
ATOM 1059 C C . HIS A 1 130 ? 4.591 7.608 18.879 1.00 87.44 130 HIS A C 1
ATOM 1061 O O . HIS A 1 130 ? 5.665 8.161 19.071 1.00 87.44 130 HIS A O 1
ATOM 1067 N N . ILE A 1 131 ? 4.275 6.981 17.743 1.00 86.50 131 ILE A N 1
ATOM 1068 C CA . ILE A 1 131 ? 5.187 6.839 16.602 1.00 86.50 131 ILE A CA 1
ATOM 1069 C C . ILE A 1 131 ? 4.716 7.618 15.371 1.00 86.50 131 ILE A C 1
ATOM 1071 O O . ILE A 1 131 ? 5.463 7.737 14.411 1.00 86.50 131 ILE A O 1
ATOM 1075 N N . GLU A 1 132 ? 3.489 8.147 15.378 1.00 85.12 132 GLU A N 1
ATOM 1076 C CA . GLU A 1 132 ? 2.858 8.803 14.226 1.00 85.12 132 GLU A CA 1
ATOM 1077 C C . GLU A 1 132 ? 3.723 9.936 13.667 1.00 85.12 132 GLU A C 1
ATOM 1079 O O . GLU A 1 132 ? 3.943 10.008 12.462 1.00 85.12 132 GLU A O 1
ATOM 1084 N N . LYS A 1 133 ? 4.300 10.762 14.546 1.00 86.75 133 LYS A N 1
ATOM 1085 C CA . LYS A 1 133 ? 5.194 11.847 14.136 1.00 86.75 133 LYS A CA 1
ATOM 1086 C C . LYS A 1 133 ? 6.473 11.325 13.469 1.00 86.75 133 LYS A C 1
ATOM 1088 O O . LYS A 1 133 ? 6.848 11.817 12.408 1.00 86.75 133 LYS A O 1
ATOM 1093 N N . ASP A 1 134 ? 7.121 10.334 14.073 1.00 85.94 134 ASP A N 1
ATOM 1094 C CA . ASP A 1 134 ? 8.367 9.761 13.549 1.00 85.94 134 ASP A CA 1
ATOM 1095 C C . ASP A 1 134 ? 8.111 9.044 12.214 1.00 85.94 134 ASP A C 1
ATOM 1097 O O . ASP A 1 134 ? 8.888 9.161 11.264 1.00 85.94 134 ASP A O 1
ATOM 1101 N N . PHE A 1 135 ? 6.964 8.371 12.104 1.00 83.75 135 PHE A N 1
ATOM 1102 C CA . PHE A 1 135 ? 6.490 7.741 10.879 1.00 83.75 135 PHE A CA 1
ATOM 1103 C C . PHE A 1 135 ? 6.244 8.767 9.764 1.00 83.75 135 PHE A C 1
ATOM 1105 O O . PHE A 1 135 ? 6.706 8.573 8.635 1.00 83.75 135 PHE A O 1
ATOM 1112 N N . GLU A 1 136 ? 5.558 9.874 10.063 1.00 84.44 136 GLU A N 1
ATOM 1113 C CA . GLU A 1 136 ? 5.316 10.957 9.106 1.00 84.44 136 GLU A CA 1
ATOM 1114 C C . GLU A 1 136 ? 6.625 11.591 8.615 1.00 84.44 136 GLU A C 1
ATOM 1116 O O . GLU A 1 136 ? 6.805 11.782 7.406 1.00 84.44 136 GLU A O 1
ATOM 1121 N N . GLU A 1 137 ? 7.551 11.901 9.530 1.00 85.75 137 GLU A N 1
ATOM 1122 C CA . GLU A 1 137 ? 8.853 12.493 9.205 1.00 85.75 137 GLU A CA 1
ATOM 1123 C C . GLU A 1 137 ? 9.699 11.549 8.346 1.00 85.75 137 GLU A C 1
ATOM 1125 O O . GLU A 1 137 ? 10.214 11.957 7.298 1.00 85.75 137 GLU A O 1
ATOM 1130 N N . CYS A 1 138 ? 9.779 10.276 8.732 1.00 84.12 138 CYS A N 1
ATOM 1131 C CA . CYS A 1 138 ? 10.531 9.281 7.984 1.00 84.12 138 CYS A CA 1
ATOM 1132 C C . CYS A 1 138 ? 9.934 9.040 6.590 1.00 84.12 138 CYS A C 1
ATOM 1134 O O . CYS A 1 138 ? 10.655 9.058 5.589 1.00 84.12 138 CYS A O 1
ATOM 1136 N N . THR A 1 139 ? 8.608 8.913 6.485 1.00 80.50 139 THR A N 1
ATOM 1137 C CA . THR A 1 139 ? 7.934 8.709 5.193 1.00 80.50 139 THR A CA 1
ATOM 1138 C C . THR A 1 139 ? 8.088 9.926 4.283 1.00 80.50 139 THR A C 1
ATOM 1140 O O . THR A 1 139 ? 8.264 9.787 3.071 1.00 80.50 139 THR A O 1
ATOM 1143 N N . LYS A 1 140 ? 8.067 11.140 4.847 1.00 82.88 140 LYS A N 1
ATOM 1144 C CA . LYS A 1 140 ? 8.343 12.367 4.094 1.00 82.88 140 LYS A CA 1
ATOM 1145 C C . LYS A 1 140 ? 9.765 12.370 3.542 1.00 82.88 140 LYS A C 1
ATOM 1147 O O . LYS A 1 140 ? 9.945 12.696 2.371 1.00 82.88 140 LYS A O 1
ATOM 1152 N N . HIS A 1 141 ? 10.752 12.005 4.358 1.00 82.56 141 HIS A N 1
ATOM 1153 C CA . HIS A 1 141 ? 12.136 11.908 3.906 1.00 82.56 141 HIS A CA 1
ATOM 1154 C C . HIS A 1 141 ? 12.288 10.868 2.788 1.00 82.56 141 HIS A C 1
ATOM 1156 O O . HIS A 1 141 ? 12.875 11.162 1.749 1.00 82.56 141 HIS A O 1
ATOM 1162 N N . TYR A 1 142 ? 11.684 9.690 2.952 1.00 78.31 142 TYR A N 1
ATOM 1163 C CA . TYR A 1 142 ? 11.690 8.635 1.940 1.00 78.31 142 TYR A CA 1
ATOM 1164 C C . TYR A 1 142 ? 11.116 9.098 0.595 1.00 78.31 142 TYR A C 1
ATOM 1166 O O . TYR A 1 142 ? 11.743 8.909 -0.447 1.00 78.31 142 TYR A O 1
ATOM 1174 N N . GLN A 1 143 ? 9.957 9.762 0.612 1.00 77.00 143 GLN A N 1
ATOM 1175 C CA . GLN A 1 143 ? 9.332 10.306 -0.598 1.00 77.00 143 GLN A CA 1
ATOM 1176 C C . GLN A 1 143 ? 10.237 11.322 -1.301 1.00 77.00 143 GLN A C 1
ATOM 1178 O O . GLN A 1 143 ? 10.398 11.247 -2.515 1.00 77.00 143 GLN A O 1
ATOM 1183 N N . GLN A 1 144 ? 10.887 12.214 -0.549 1.00 80.75 144 GLN A N 1
ATOM 1184 C CA . GLN A 1 144 ? 11.832 13.182 -1.115 1.00 80.75 144 GLN A CA 1
ATOM 1185 C C . GLN A 1 144 ? 13.027 12.499 -1.789 1.00 80.75 144 GLN A C 1
ATOM 1187 O O . GLN A 1 144 ? 13.434 12.914 -2.874 1.00 80.75 144 GLN A O 1
ATOM 1192 N N . VAL A 1 145 ? 13.574 11.446 -1.172 1.00 78.31 145 VAL A N 1
ATOM 1193 C CA . VAL A 1 145 ? 14.665 10.657 -1.762 1.00 78.31 145 VAL A CA 1
ATOM 1194 C C . VAL A 1 145 ? 14.203 10.015 -3.072 1.00 78.31 145 VAL A C 1
ATOM 1196 O O . VAL A 1 145 ? 14.868 10.187 -4.091 1.00 78.31 145 VAL A O 1
ATOM 1199 N N . ILE A 1 146 ? 13.037 9.362 -3.089 1.00 75.19 146 ILE A N 1
ATOM 1200 C CA . ILE A 1 146 ? 12.491 8.745 -4.309 1.00 75.19 146 ILE A CA 1
ATOM 1201 C C . ILE A 1 146 ? 12.258 9.779 -5.419 1.00 75.19 146 ILE A C 1
ATOM 1203 O O . ILE A 1 146 ? 12.675 9.568 -6.557 1.00 75.19 146 ILE A O 1
ATOM 1207 N N . GLU A 1 147 ? 11.614 10.904 -5.106 1.00 75.56 147 GLU A N 1
ATOM 1208 C CA . GLU A 1 147 ? 11.337 11.970 -6.077 1.00 75.56 147 GLU A CA 1
ATOM 1209 C C . GLU A 1 147 ? 12.631 12.552 -6.666 1.00 75.56 147 GLU A C 1
ATOM 1211 O O . GLU A 1 147 ? 12.732 12.780 -7.877 1.00 75.56 147 GLU A O 1
ATOM 1216 N N . SER A 1 148 ? 13.655 12.747 -5.828 1.00 74.94 148 SER A N 1
ATOM 1217 C CA . SER A 1 148 ? 14.968 13.221 -6.280 1.00 74.94 148 SER A CA 1
ATOM 1218 C C . SER A 1 148 ? 15.653 12.247 -7.246 1.00 74.94 148 SER A C 1
ATOM 1220 O O . SER A 1 148 ? 16.395 12.662 -8.132 1.00 74.94 148 SER A O 1
ATOM 1222 N N . GLU A 1 149 ? 15.367 10.953 -7.127 1.00 71.38 149 GLU A N 1
ATOM 1223 C CA . GLU A 1 149 ? 15.974 9.908 -7.952 1.00 71.38 149 GLU A CA 1
ATOM 1224 C C . GLU A 1 149 ? 15.255 9.727 -9.289 1.00 71.38 149 GLU A C 1
ATOM 1226 O O . GLU A 1 149 ? 15.899 9.472 -10.308 1.00 71.38 149 GLU A O 1
ATOM 1231 N N . PHE A 1 150 ? 13.942 9.965 -9.333 1.00 71.50 150 PHE A N 1
ATOM 1232 C CA . PHE A 1 150 ? 13.192 10.043 -10.591 1.00 71.50 150 PHE A CA 1
ATOM 1233 C C . PHE A 1 150 ? 13.556 11.269 -11.431 1.00 71.50 150 PHE A C 1
ATOM 1235 O O . PHE A 1 150 ? 13.473 11.225 -12.656 1.00 71.50 150 PHE A O 1
ATOM 1242 N N . THR A 1 151 ? 13.992 12.354 -10.791 1.00 70.12 151 THR A N 1
ATOM 1243 C CA . THR A 1 151 ? 14.375 13.599 -11.475 1.00 70.12 151 THR A CA 1
ATOM 1244 C C . THR A 1 151 ? 15.855 13.660 -11.861 1.00 70.12 151 THR A C 1
ATOM 1246 O O . THR A 1 151 ? 16.267 14.569 -12.586 1.00 70.12 151 THR A O 1
ATOM 1249 N N .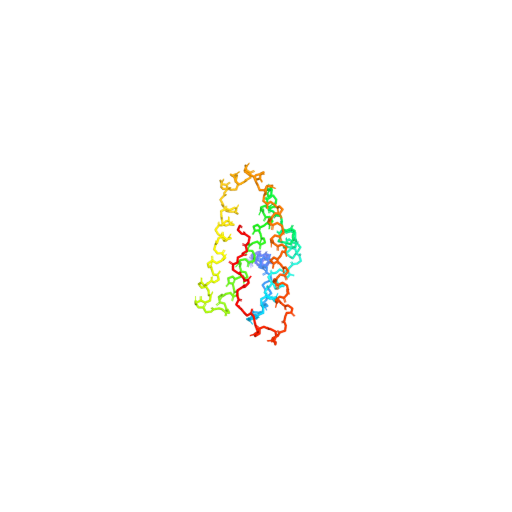 ARG A 1 152 ? 16.660 12.685 -11.423 1.00 68.19 152 ARG A N 1
ATOM 1250 C CA . ARG A 1 152 ? 18.113 12.670 -11.613 1.00 68.19 152 ARG A CA 1
ATOM 1251 C C . ARG A 1 152 ? 18.512 12.281 -13.032 1.00 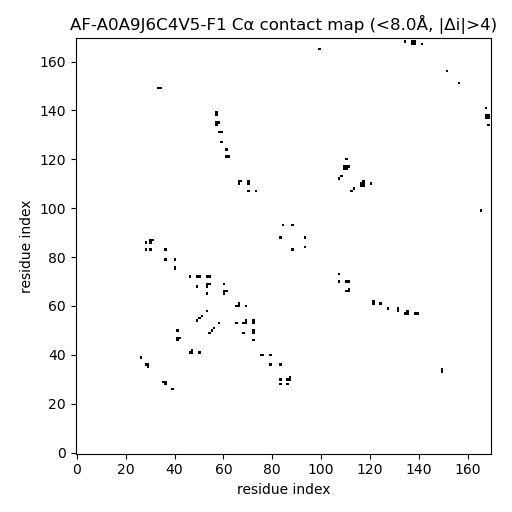68.19 152 ARG A C 1
ATOM 1253 O O . ARG A 1 152 ? 17.960 11.353 -13.624 1.00 68.19 152 ARG A O 1
ATOM 1260 N N . THR A 1 153 ? 19.521 12.955 -13.580 1.00 62.75 153 THR A N 1
ATOM 1261 C CA . THR A 1 153 ? 19.986 12.670 -14.944 1.00 62.75 153 THR A CA 1
ATOM 1262 C C . THR A 1 153 ? 20.838 11.398 -14.999 1.00 62.75 153 THR A C 1
ATOM 1264 O O . THR A 1 153 ? 21.546 11.047 -14.054 1.00 62.75 153 THR A O 1
ATOM 1267 N N . GLU A 1 154 ? 20.855 10.719 -16.149 1.00 61.09 154 GLU A N 1
ATOM 1268 C CA . GLU A 1 154 ? 21.663 9.503 -16.369 1.00 61.09 154 GLU A CA 1
ATOM 1269 C C . GLU A 1 154 ? 23.175 9.712 -16.116 1.00 61.09 154 GLU A C 1
ATOM 1271 O O . GLU A 1 154 ? 23.893 8.775 -15.762 1.00 61.09 154 GLU A O 1
ATOM 1276 N N . ARG A 1 155 ? 23.673 10.955 -16.240 1.00 58.56 155 ARG A N 1
ATOM 1277 C CA . ARG A 1 155 ? 25.065 11.319 -15.914 1.00 58.56 155 ARG A CA 1
ATOM 1278 C C . ARG A 1 155 ? 25.341 11.320 -14.411 1.00 58.56 155 ARG A C 1
ATOM 1280 O O . ARG A 1 155 ? 26.433 10.943 -14.001 1.00 58.56 155 ARG A O 1
ATOM 1287 N N . GLU A 1 156 ? 24.359 11.700 -13.605 1.00 59.88 156 GLU A N 1
ATOM 1288 C CA . GLU A 1 156 ? 24.454 11.727 -12.145 1.00 59.88 156 GLU A CA 1
ATOM 1289 C C . GLU A 1 156 ? 24.224 10.327 -11.559 1.00 59.88 156 GLU A C 1
ATOM 1291 O O . GLU A 1 156 ? 24.887 9.953 -10.588 1.00 59.88 156 GLU A O 1
ATOM 1296 N N . LYS A 1 157 ? 23.358 9.502 -12.177 1.00 58.16 157 LYS A N 1
ATOM 1297 C CA . LYS A 1 157 ? 23.098 8.110 -11.755 1.00 58.16 157 LYS A CA 1
ATOM 1298 C C . LYS A 1 157 ? 24.366 7.287 -11.557 1.00 58.16 157 LYS A C 1
ATOM 1300 O O . LYS A 1 157 ? 24.465 6.546 -10.588 1.00 58.16 157 LYS A O 1
ATOM 1305 N N . LYS A 1 158 ? 25.370 7.467 -12.416 1.00 51.78 158 LYS A N 1
ATOM 1306 C CA . LYS A 1 158 ? 26.613 6.681 -12.405 1.00 51.78 158 LYS A CA 1
ATOM 1307 C C . LYS A 1 158 ? 27.530 6.906 -11.194 1.00 51.78 158 LYS A C 1
ATOM 1309 O O . LYS A 1 158 ? 28.415 6.081 -10.990 1.00 51.78 158 LYS A O 1
ATOM 1314 N N . SER A 1 159 ? 27.359 7.974 -10.407 1.00 51.34 159 SER A N 1
ATOM 1315 C CA . SER A 1 159 ? 28.322 8.326 -9.348 1.00 51.34 159 SER A CA 1
ATOM 1316 C C . SER A 1 159 ? 27.948 7.874 -7.930 1.00 51.34 159 SER A C 1
ATOM 1318 O O . SER A 1 159 ? 28.762 8.080 -7.039 1.00 51.34 159 SER A O 1
ATOM 1320 N N . ASN A 1 160 ? 26.754 7.308 -7.682 1.00 50.47 160 ASN A N 1
ATOM 1321 C CA . ASN A 1 160 ? 26.273 7.119 -6.298 1.00 50.47 160 ASN A CA 1
ATOM 1322 C C . ASN A 1 160 ? 25.204 6.013 -6.107 1.00 50.47 160 ASN A C 1
ATOM 1324 O O . ASN A 1 160 ? 24.251 6.187 -5.361 1.00 50.47 160 ASN A O 1
ATOM 1328 N N . ILE A 1 161 ? 25.308 4.870 -6.797 1.00 48.28 161 ILE A N 1
ATOM 1329 C CA . ILE A 1 161 ? 24.276 3.800 -6.727 1.00 48.28 161 ILE A CA 1
ATOM 1330 C C . ILE A 1 161 ? 24.284 3.034 -5.390 1.00 48.28 161 ILE A C 1
ATOM 1332 O O . ILE A 1 161 ? 23.364 2.270 -5.108 1.00 48.28 161 ILE A O 1
ATOM 1336 N N . ASN A 1 162 ? 25.287 3.230 -4.534 1.00 47.81 162 ASN A N 1
ATOM 1337 C CA . ASN A 1 162 ? 25.431 2.424 -3.330 1.00 47.81 162 ASN A CA 1
ATOM 1338 C C . ASN A 1 162 ? 25.008 3.199 -2.067 1.00 47.81 162 ASN A C 1
ATOM 1340 O O . ASN A 1 162 ? 25.574 4.243 -1.762 1.00 47.81 162 ASN A O 1
ATOM 1344 N N . VAL A 1 163 ? 24.096 2.594 -1.297 1.00 48.53 163 VAL A N 1
ATOM 1345 C CA . VAL A 1 163 ? 23.821 2.851 0.136 1.00 48.53 163 VAL A CA 1
ATOM 1346 C C . VAL A 1 163 ? 22.844 3.981 0.528 1.00 48.53 163 VAL A C 1
ATOM 1348 O O . VAL A 1 163 ? 23.088 4.677 1.507 1.00 48.53 163 VAL A O 1
ATOM 1351 N N . GLN A 1 164 ? 21.683 4.136 -0.123 1.00 49.16 164 GLN A N 1
ATOM 1352 C CA . GLN A 1 164 ? 20.615 4.981 0.469 1.00 49.16 164 GLN A CA 1
ATOM 1353 C C . GLN A 1 164 ? 19.205 4.370 0.491 1.00 49.16 164 GLN A C 1
ATOM 1355 O O . GLN A 1 164 ? 18.291 4.972 1.043 1.00 49.16 164 GLN A O 1
ATOM 1360 N N . TYR A 1 165 ? 19.017 3.154 -0.038 1.00 51.12 165 TYR A N 1
ATOM 1361 C CA . TYR A 1 165 ? 17.675 2.593 -0.250 1.00 51.12 165 TYR A CA 1
ATOM 1362 C C . TYR A 1 165 ? 17.169 1.599 0.810 1.00 51.12 165 TYR A C 1
ATOM 1364 O O . TYR A 1 165 ? 16.024 1.172 0.725 1.00 51.12 165 TYR A O 1
ATOM 1372 N N . MET A 1 166 ? 17.995 1.209 1.784 1.00 48.59 166 MET A N 1
ATOM 1373 C CA . MET A 1 166 ? 17.778 -0.025 2.564 1.00 48.59 166 MET A CA 1
ATOM 1374 C C . MET A 1 166 ? 17.482 0.160 4.060 1.00 48.59 166 MET A C 1
ATOM 1376 O O . MET A 1 166 ? 17.434 -0.813 4.806 1.00 48.59 166 MET A O 1
ATOM 1380 N N . HIS A 1 167 ? 17.270 1.388 4.526 1.00 53.97 167 HIS A N 1
ATOM 1381 C CA . HIS A 1 167 ? 16.907 1.635 5.921 1.00 53.97 167 HIS A CA 1
ATOM 1382 C C . HIS A 1 167 ? 15.761 2.633 5.973 1.00 53.97 167 HIS A C 1
ATOM 1384 O O . HIS A 1 167 ? 15.980 3.815 6.223 1.00 53.97 167 HIS A O 1
ATOM 1390 N N . PHE A 1 168 ? 14.541 2.172 5.695 1.00 58.81 168 PHE A N 1
ATOM 1391 C CA . PHE A 1 168 ? 13.372 3.035 5.802 1.00 58.81 168 PHE A CA 1
ATOM 1392 C C . PHE A 1 168 ? 12.448 2.598 6.924 1.00 58.81 168 PHE A C 1
ATOM 1394 O O . PHE A 1 168 ? 11.865 1.519 6.896 1.00 58.81 168 PHE A O 1
ATOM 1401 N N . CYS A 1 169 ? 12.355 3.517 7.885 1.00 59.59 169 CYS A N 1
ATOM 1402 C CA . CYS A 1 169 ? 11.323 3.641 8.901 1.00 59.59 169 CYS A CA 1
ATOM 1403 C C . CYS A 1 169 ? 11.100 2.364 9.720 1.00 59.59 169 CYS A C 1
ATOM 1405 O O . CYS A 1 169 ? 10.010 1.797 9.697 1.00 59.59 169 CYS A O 1
ATOM 1407 N N . TRP A 1 170 ? 12.149 1.932 10.425 1.00 46.50 170 TRP A N 1
ATOM 1408 C CA . TRP A 1 170 ? 12.052 0.998 11.550 1.00 46.50 170 TRP A CA 1
ATOM 1409 C C . TRP A 1 170 ? 12.093 1.759 12.869 1.00 46.50 170 TRP A C 1
ATOM 1411 O O . TRP A 1 170 ? 12.939 2.678 12.973 1.00 46.50 170 TRP A O 1
#

Secondary structure (DSSP, 8-state):
--------GGGGSTTSSSTTS---------TT-HHHHHHHHT-SHHHHHHHHHHTTT-PPP-SHHHHHHHHHHHHHHHHHHHHHHHHH--HHHHHHHHHHHHHHHHHHHHHHH-HHHHHHHHHHGGGGGGTHHHHHHHHHHHHHHHHHHHS--HHHHTT--SSSSS----

Mean predicted aligned error: 12.42 Å

Radius of gyration: 22.76 Å; Cα contacts (8 Å, |Δi|>4): 76; chains: 1; bounding box: 81×39×62 Å

pLDDT: mean 74.41, std 18.61, range [30.69, 97.38]

=== Feature glossary ===
Feature key, reading from the visual/contextual features back to the raw sequence:

Rendered structure images. Structure images are PyMOL renders from six orthogonal camera directions. Cartoon representation draws helices as coils and strands as arrows; sticks shows the backbone as bonds; surface shows the solvent-excluded envelope. Rainbow coloring maps sequence position to hue (blue→red, N→C); chain coloring assigns a distinct color per polypeptide.

Contact-map, Ramachandran, and PAE plots. Three diagnostic plots accompany the record. The Cα contact map visualizes the tertiary structure as a 2D adjacency matrix (8 Å cutoff, sequence-local contacts suppressed). The Ramachandran plot shows the distribution of backbone (φ, ψ) torsions, with points in the α and β basins reflecting secondary structure content. The PAE plot shows AlphaFold's inter-residue confidence as a color matrix.

InterPro / GO / CATH / organism. The annotation block draws on four external resources. InterPro: which protein families and domains the sequence belongs to. GO: standardized terms for what the protein does, what process it participates in, and where in the cell it acts. CATH: which structural fold it has in the CATH hierarchy. Organism: the species of origin.

Nearest PDB structures. Structural nearest neighbors (via Foldseek easy-search vs the PDB). Reported per hit: target PDB id, E-value, and alignment TM-score. A TM-score above ~0.5 is the conventional threshold for 'same fold'.

Predicted aligned error. Predicted aligned error is AlphaFold's pairwise confidence. Unlike pLDDT (per-residue), PAE is per-residue-pair and captures whether two parts of the structure are correctly placed relative to each other. Units are ångströms of expected positional error.

Solvent-accessible surface area. SASA measures how much of the protein is reachable by solvent. It is computed by rolling a water-sized probe over the atomic surface and summing the exposed area (Å²). Per-residue SASA distinguishes core (buried, low SASA) from surface (exposed, high SASA) residues; total SASA is a whole-molecule size measure.

B-factor. Crystallographic B-factors measure how much each atom's electron density is smeared out, in Å². They rise in mobile loops and surface residues and fall in the buried interior. In AlphaFold models this column is repurposed to hold pLDDT instead.

pLDDT. For AlphaFold models, the B-factor field carries pLDDT — the model's own estimate of local accuracy on a 0–100 scale. Regions with pLDDT<50 should be treated as essentially unmodeled; they often correspond to intrinsically disordered segments.

Backbone torsions (φ/ψ). φ (phi) and ψ (psi) are the two rotatable backbone dihedrals per residue: φ is the C(i-1)–N–Cα–C torsion, ψ is the N–Cα–C–N(i+1) torsion, both in degrees on (−180°, 180°]. α-helical residues cluster near (−60°, −45°); β-strand residues near (−120°, +130°). A Ramachandran plot is simply a scatter of (φ, ψ) for every residue.

Radius of gyration, Cα contacts, bounding box. Radius of gyration (Rg) is the root-mean-square distance of Cα atoms from their centroid — a single number for overall size and compactness. A globular domain of N residues has Rg ≈ 2.2·N^0.38 Å; an extended or disordered chain has a much larger Rg. The Cα contact count is the number of residue pairs whose Cα atoms are within 8 Å and are more than four positions apart in sequence — a standard proxy for tertiary packing density. The bounding box is the smallest axis-aligned box enclosing all Cα atoms.

Secondary structure (3-state, P-SEA). Three-state secondary structure (P-SEA) collapses the eight DSSP classes into helix (a), strand (b), and coil (c). P-SEA assigns these from Cα geometry alone — distances and angles — without requiring backbone oxygens, so it works on any Cα trace.

Secondary structure (8-state, DSSP). Secondary structure is the local, repeating backbone conformation. DSSP classifies it into eight states by reading the hydrogen-bond network: three helix types (H, G, I), two β types (E, B), two non-regular types (T, S), and unstructured coil (-).

Foldseek 3Di. The Foldseek 3Di string encodes local tertiary geometry as a 20-letter alphabet — one character per residue — derived from the relative positions of nearby Cα atoms. Unlike the amino-acid sequence, 3Di is a direct function of the 3D structure, so two proteins with the same fold have similar 3Di strings even at low sequence identity.

mmCIF coordinates. Structure coordinates are given as an mmCIF _atom_site loop: one row per atom with element, residue name, chain id, sequence number, and x/y/z position in Å. Only the four main-chain atoms per residue are included here; side chains are omitted to keep the record compact.

Sequence. This is the polypeptide sequence — one letter per residue, N-terminus first. Length ranges from a few dozen residues for small domains to over a thousand for large multi-domain proteins.